Protein AF-A0A2D9TCR5-F1 (afdb_monomer_lite)

Structure (mmCIF, N/CA/C/O backbone):
data_AF-A0A2D9TCR5-F1
#
_entry.id   AF-A0A2D9TCR5-F1
#
loop_
_atom_site.group_PDB
_atom_site.id
_atom_site.type_symbol
_atom_site.label_atom_id
_atom_site.label_alt_id
_atom_site.label_comp_id
_atom_site.label_asym_id
_atom_site.label_entity_id
_atom_site.label_seq_id
_atom_site.pdbx_PDB_ins_code
_atom_site.Cartn_x
_atom_site.Cartn_y
_atom_site.Cartn_z
_atom_site.occupancy
_atom_site.B_iso_or_equiv
_atom_site.auth_seq_id
_atom_site.auth_comp_id
_atom_site.auth_asym_id
_atom_site.auth_atom_id
_atom_site.pdbx_PDB_model_num
ATOM 1 N N . MET A 1 1 ? 30.530 6.381 17.387 1.00 48.78 1 MET A N 1
ATOM 2 C CA . MET A 1 1 ? 30.260 7.622 16.629 1.00 48.78 1 MET A CA 1
ATOM 3 C C . MET A 1 1 ? 29.542 8.568 17.564 1.00 48.78 1 MET A C 1
ATOM 5 O O . MET A 1 1 ? 28.674 8.094 18.286 1.00 48.78 1 MET A O 1
ATOM 9 N N . ALA A 1 2 ? 29.949 9.835 17.609 1.00 44.38 2 ALA A N 1
ATOM 10 C CA . ALA A 1 2 ? 29.283 10.836 18.431 1.00 44.38 2 ALA A CA 1
ATOM 11 C C . ALA A 1 2 ? 27.843 11.055 17.939 1.00 44.38 2 ALA A C 1
ATOM 13 O O . ALA A 1 2 ? 27.559 10.949 16.746 1.00 44.38 2 ALA A O 1
ATOM 14 N N . GLU A 1 3 ? 26.948 11.365 18.870 1.00 48.44 3 GLU A N 1
ATOM 15 C CA . GLU A 1 3 ? 25.500 11.523 18.676 1.00 48.44 3 GLU A CA 1
ATOM 16 C C . GLU A 1 3 ? 25.125 12.659 17.690 1.00 48.44 3 GLU A C 1
ATOM 18 O O . GLU A 1 3 ? 23.992 12.719 17.220 1.00 48.44 3 GLU A O 1
ATOM 23 N N . GLY A 1 4 ? 26.090 13.515 17.317 1.00 51.44 4 GLY A N 1
ATOM 24 C CA . GLY A 1 4 ? 25.923 14.672 16.425 1.00 51.44 4 GLY A CA 1
ATOM 25 C C . GLY A 1 4 ? 26.427 14.530 14.979 1.00 51.44 4 GLY A C 1
ATOM 26 O O . GLY A 1 4 ? 26.215 15.452 14.202 1.00 51.44 4 GLY A O 1
ATOM 27 N N . ASP A 1 5 ? 27.054 13.410 14.593 1.00 47.59 5 ASP A N 1
ATOM 28 C CA . ASP A 1 5 ? 27.662 13.246 13.249 1.00 47.59 5 ASP A CA 1
ATOM 29 C C . ASP A 1 5 ? 26.818 12.411 12.265 1.00 47.59 5 ASP A C 1
ATOM 31 O O . ASP A 1 5 ? 27.241 12.144 11.139 1.00 47.59 5 ASP A O 1
ATOM 35 N N . ARG A 1 6 ? 25.622 11.954 12.662 1.00 53.22 6 ARG A N 1
ATOM 36 C CA . ARG A 1 6 ? 24.768 11.129 11.792 1.00 53.22 6 ARG A CA 1
ATOM 37 C C . ARG A 1 6 ? 23.731 11.978 11.063 1.00 53.22 6 ARG A C 1
ATOM 39 O O . ARG A 1 6 ? 22.775 12.471 11.656 1.00 53.22 6 ARG A O 1
ATOM 46 N N . TRP A 1 7 ? 23.951 12.116 9.762 1.00 44.91 7 TRP A N 1
ATOM 47 C CA . TRP A 1 7 ? 23.060 12.759 8.807 1.00 44.91 7 TRP A CA 1
ATOM 48 C C . TRP A 1 7 ? 22.089 11.738 8.184 1.00 44.91 7 TRP A C 1
ATOM 50 O O . TRP A 1 7 ? 22.533 10.640 7.842 1.00 44.91 7 TRP A O 1
ATOM 60 N N . PRO A 1 8 ? 20.813 12.094 7.950 1.00 51.75 8 PRO A N 1
ATOM 61 C CA . PRO A 1 8 ? 20.142 13.326 8.366 1.00 51.75 8 PRO A CA 1
ATOM 62 C C . PRO A 1 8 ? 19.614 13.227 9.813 1.00 51.75 8 PRO A C 1
ATOM 64 O O . PRO A 1 8 ? 19.183 12.157 10.244 1.00 51.75 8 PRO A O 1
ATOM 67 N N . PRO A 1 9 ? 19.607 14.329 10.580 1.00 53.03 9 PRO A N 1
ATOM 68 C CA . PRO A 1 9 ? 19.028 14.331 11.913 1.00 53.03 9 PRO A CA 1
ATOM 69 C C . PRO A 1 9 ? 17.498 14.260 11.832 1.00 53.03 9 PRO A C 1
ATOM 71 O O . PRO A 1 9 ? 16.832 15.177 11.354 1.00 53.03 9 PRO A O 1
ATOM 74 N N . ILE A 1 10 ? 16.924 13.163 12.323 1.00 54.47 10 ILE A N 1
ATOM 75 C CA . ILE A 1 10 ? 15.476 13.059 12.517 1.00 54.47 10 ILE A CA 1
ATOM 76 C C . ILE A 1 10 ? 15.178 13.683 13.872 1.00 54.47 10 ILE A C 1
ATOM 78 O O . ILE A 1 10 ? 15.464 13.100 14.917 1.00 54.47 10 ILE A O 1
ATOM 82 N N . HIS A 1 11 ? 14.701 14.922 13.840 1.00 52.16 11 HIS A N 1
ATOM 83 C CA . HIS A 1 11 ? 14.539 15.753 15.030 1.00 52.16 11 HIS A CA 1
ATOM 84 C C . HIS A 1 11 ? 13.260 15.467 15.832 1.00 52.16 11 HIS A C 1
ATOM 86 O O . HIS A 1 11 ? 13.072 16.103 16.862 1.00 52.16 11 HIS A O 1
ATOM 92 N N . ASP A 1 12 ? 12.402 14.532 15.401 1.00 67.38 12 ASP A N 1
ATOM 93 C CA . ASP A 1 12 ? 11.107 14.311 16.057 1.00 67.38 12 ASP A CA 1
ATOM 94 C C . ASP A 1 12 ? 10.481 12.928 15.767 1.00 67.38 12 ASP A C 1
ATOM 96 O O . ASP A 1 12 ? 9.401 12.812 15.189 1.00 67.38 12 ASP A O 1
ATOM 100 N N . PHE A 1 13 ? 11.183 11.839 16.101 1.00 74.94 13 PHE A N 1
ATOM 101 C CA . PHE A 1 13 ? 10.623 10.489 15.921 1.00 74.94 13 PHE A CA 1
ATOM 102 C C . PHE A 1 13 ? 9.391 10.257 16.811 1.00 74.94 13 PHE A C 1
ATOM 104 O O . PHE A 1 13 ? 8.398 9.692 16.354 1.00 74.94 13 PHE A O 1
ATOM 111 N N . GLU A 1 14 ? 9.440 10.715 18.065 1.00 80.12 14 GLU A N 1
ATOM 112 C CA . GLU A 1 14 ? 8.320 10.606 19.006 1.00 80.12 14 GLU A CA 1
ATOM 113 C C . GLU A 1 14 ? 7.112 11.423 18.532 1.00 80.12 14 GLU A C 1
ATOM 115 O O . GLU A 1 14 ? 6.010 10.878 18.451 1.00 80.12 14 GLU A O 1
ATOM 120 N N . GLY A 1 15 ? 7.313 12.672 18.097 1.00 84.19 15 GLY A N 1
ATOM 121 C CA . GLY A 1 15 ? 6.241 13.485 17.528 1.00 84.19 15 GLY A CA 1
ATOM 122 C C . GLY A 1 15 ? 5.682 12.914 16.227 1.00 84.19 15 GLY A C 1
ATOM 123 O O . GLY A 1 15 ? 4.476 12.999 16.006 1.00 84.19 15 GLY A O 1
ATOM 124 N N . LEU A 1 16 ? 6.491 12.234 15.401 1.00 86.56 16 LEU A N 1
ATOM 125 C CA . LEU A 1 16 ? 5.986 11.509 14.228 1.00 86.56 16 LEU A CA 1
ATOM 126 C C . LEU A 1 16 ? 5.085 10.328 14.623 1.00 86.56 16 LEU A C 1
ATOM 128 O O . LEU A 1 16 ? 4.054 10.108 13.985 1.00 86.56 16 LEU A O 1
ATOM 132 N N . VAL A 1 17 ? 5.443 9.569 15.664 1.00 87.75 17 VAL A N 1
ATOM 133 C CA . VAL A 1 17 ? 4.595 8.484 16.189 1.00 87.75 17 VAL A CA 1
ATOM 134 C C . VAL A 1 17 ? 3.281 9.042 16.732 1.00 87.75 17 VAL A C 1
ATOM 136 O O . VAL A 1 17 ? 2.213 8.519 16.401 1.00 87.7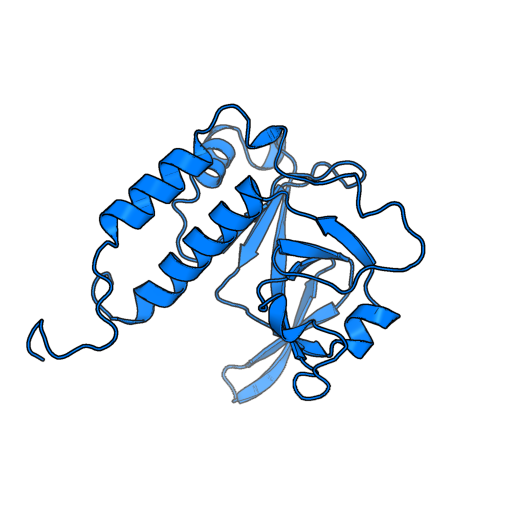5 17 VAL A O 1
ATOM 139 N N . ASP A 1 18 ? 3.335 10.122 17.506 1.00 88.75 18 ASP A N 1
ATOM 140 C CA . ASP A 1 18 ? 2.136 10.767 18.040 1.00 88.75 18 ASP A CA 1
ATOM 141 C C . ASP A 1 18 ? 1.264 11.359 16.929 1.00 88.75 18 ASP A C 1
ATOM 143 O O . ASP A 1 18 ? 0.038 11.233 16.973 1.00 88.75 18 ASP A O 1
ATOM 147 N N . TYR A 1 19 ? 1.873 11.915 15.883 1.00 90.00 19 TYR A N 1
ATOM 148 C CA . TYR A 1 19 ? 1.159 12.404 14.709 1.00 90.00 19 TYR A CA 1
ATOM 149 C C . TYR A 1 19 ? 0.461 11.272 13.943 1.00 90.00 19 TYR A C 1
ATOM 151 O O . TYR A 1 19 ? -0.717 11.394 13.605 1.00 90.00 19 TYR A O 1
ATOM 159 N N . ILE A 1 20 ? 1.133 10.133 13.734 1.00 91.31 20 ILE A N 1
ATOM 160 C CA . ILE A 1 20 ? 0.522 8.933 13.134 1.00 91.31 20 ILE A CA 1
ATOM 161 C C . ILE A 1 20 ? -0.684 8.479 13.960 1.00 91.31 20 ILE A C 1
ATOM 163 O O . ILE A 1 20 ? -1.741 8.203 13.392 1.00 91.31 20 ILE A O 1
ATOM 167 N N . ARG A 1 21 ? -0.563 8.451 15.292 1.00 90.38 21 ARG A N 1
ATOM 168 C CA . ARG A 1 21 ? -1.672 8.085 16.185 1.00 90.38 21 ARG A CA 1
ATOM 169 C C . ARG A 1 21 ? -2.839 9.055 16.066 1.00 90.38 21 ARG A C 1
ATOM 171 O O . ARG A 1 21 ? -3.969 8.601 15.931 1.00 90.38 21 ARG A O 1
ATOM 178 N N . GLN A 1 22 ? -2.576 10.362 16.043 1.00 89.56 22 GLN A N 1
ATOM 179 C CA . GLN A 1 22 ? -3.612 11.382 15.851 1.00 89.56 22 GLN A CA 1
ATOM 180 C C . GLN A 1 22 ? -4.357 11.194 14.523 1.00 89.56 22 GLN A C 1
ATOM 182 O O . GLN A 1 22 ? -5.588 11.229 14.500 1.00 89.56 22 GLN A O 1
ATOM 187 N N . LEU A 1 23 ? -3.628 10.940 13.430 1.00 89.31 23 LEU A N 1
ATOM 188 C CA . LEU A 1 23 ? -4.219 10.642 12.122 1.00 89.31 23 LEU A CA 1
ATOM 189 C C . LEU A 1 23 ? -5.050 9.349 12.152 1.00 89.31 23 LEU A C 1
ATOM 191 O O . LEU A 1 23 ? -6.130 9.307 11.561 1.00 89.31 23 LEU A O 1
ATOM 195 N N . ALA A 1 24 ? -4.560 8.316 12.843 1.00 88.88 24 ALA A N 1
ATOM 196 C CA . ALA A 1 24 ? -5.200 7.009 12.968 1.00 88.88 24 ALA A CA 1
ATOM 197 C C . ALA A 1 24 ? -6.505 7.045 13.782 1.00 88.88 24 ALA A C 1
ATOM 199 O O . ALA A 1 24 ? -7.448 6.313 13.472 1.00 88.88 24 ALA A O 1
ATOM 200 N N . THR A 1 25 ? -6.564 7.888 14.816 1.00 86.12 25 THR A N 1
ATOM 201 C CA . THR A 1 25 ? -7.723 8.026 15.712 1.00 86.12 25 THR A CA 1
ATOM 202 C C . THR A 1 25 ? -8.718 9.096 15.280 1.00 86.12 25 THR A C 1
ATOM 204 O O . THR A 1 25 ? -9.720 9.284 15.963 1.00 86.12 25 THR A O 1
ATOM 207 N N . ALA A 1 26 ? -8.459 9.821 14.189 1.00 80.12 26 ALA A N 1
ATOM 208 C CA . ALA A 1 26 ? -9.424 10.776 13.662 1.00 80.12 26 ALA A CA 1
ATOM 209 C C . ALA A 1 26 ? -10.731 10.041 13.308 1.00 80.12 26 ALA A C 1
ATOM 211 O O . ALA A 1 26 ? -10.714 9.061 12.556 1.00 80.12 26 ALA A O 1
ATOM 212 N N . ASP A 1 27 ? -11.859 10.512 13.856 1.00 63.34 27 ASP A N 1
ATOM 213 C CA . ASP A 1 27 ? -13.186 9.867 13.774 1.00 63.34 27 ASP A CA 1
ATOM 214 C C . ASP A 1 27 ? -13.671 9.602 12.334 1.00 63.34 27 ASP A C 1
ATOM 216 O O . ASP A 1 27 ? -14.628 8.861 12.103 1.00 63.34 27 ASP A O 1
ATOM 220 N N . ASP A 1 28 ? -13.010 10.189 11.339 1.00 70.12 28 ASP A N 1
ATOM 221 C CA . ASP A 1 28 ? -13.371 10.138 9.933 1.00 70.12 28 ASP A CA 1
ATOM 222 C C . ASP A 1 28 ? -12.499 9.208 9.073 1.00 70.12 28 ASP A C 1
ATOM 224 O O . ASP A 1 28 ? -12.902 8.936 7.936 1.00 70.12 28 ASP A O 1
ATOM 228 N N . LEU A 1 29 ? -11.383 8.656 9.579 1.00 76.00 29 LEU A N 1
ATOM 229 C CA . LEU A 1 29 ? -10.413 7.900 8.767 1.00 76.00 29 LEU A CA 1
ATOM 230 C C . LEU A 1 29 ? -11.066 6.742 8.000 1.00 76.00 29 LEU A C 1
ATOM 232 O O . LEU A 1 29 ? -10.792 6.555 6.818 1.00 76.00 29 LEU A O 1
ATOM 236 N N . GLY A 1 30 ? -11.969 5.989 8.636 1.00 71.81 30 GLY A N 1
ATOM 237 C CA . GLY A 1 30 ? -12.666 4.878 7.978 1.00 71.81 30 GLY A CA 1
ATOM 238 C C . GLY A 1 30 ? -13.585 5.326 6.835 1.00 71.81 30 GLY A C 1
ATOM 239 O O . GLY A 1 30 ? -13.661 4.661 5.807 1.00 71.81 30 GLY A O 1
ATOM 240 N N . SER A 1 31 ? -14.248 6.473 6.991 1.00 74.50 31 SER A N 1
ATOM 241 C CA . SER A 1 31 ? -15.166 7.036 5.986 1.00 74.50 31 SER A CA 1
ATOM 242 C C . SER A 1 31 ? -14.459 7.845 4.892 1.00 74.50 31 SER A C 1
ATOM 244 O O . SER A 1 31 ? -15.018 8.051 3.817 1.00 74.50 31 SER A O 1
ATOM 246 N N . ARG A 1 32 ? -13.229 8.293 5.165 1.00 81.06 32 ARG A N 1
ATOM 247 C CA . ARG A 1 32 ? -12.412 9.146 4.293 1.00 81.06 32 ARG A CA 1
ATOM 248 C C . ARG A 1 32 ? -11.167 8.447 3.771 1.00 81.06 32 ARG A C 1
ATOM 250 O O . ARG A 1 32 ? -10.280 9.101 3.240 1.00 81.06 32 ARG A O 1
ATOM 257 N N . PHE A 1 33 ? -11.074 7.128 3.910 1.00 90.94 33 PHE A N 1
ATOM 258 C CA . PHE A 1 33 ? -9.878 6.430 3.460 1.00 90.94 33 PHE A CA 1
ATOM 259 C C . PHE A 1 33 ? -9.736 6.496 1.935 1.00 90.94 33 PHE A C 1
ATOM 261 O O . PHE A 1 33 ? -8.656 6.776 1.426 1.00 90.94 33 PHE A O 1
ATOM 268 N N . TRP A 1 34 ? -10.844 6.304 1.213 1.00 92.19 34 TRP A N 1
ATOM 269 C CA . TRP A 1 34 ? -10.856 6.127 -0.240 1.00 92.19 34 TRP A CA 1
ATOM 270 C C . TRP A 1 34 ? -11.601 7.248 -0.970 1.00 92.19 34 TRP A C 1
ATOM 272 O O . TRP A 1 34 ? -12.690 7.658 -0.562 1.00 92.19 34 TRP A O 1
ATOM 282 N N . SER A 1 35 ? -11.030 7.739 -2.069 1.00 86.62 35 SER A N 1
ATOM 283 C CA . SER A 1 35 ? -11.693 8.606 -3.045 1.00 86.62 35 SER A CA 1
ATOM 284 C C . SER A 1 35 ? -12.458 7.745 -4.050 1.00 86.62 35 SER A C 1
ATOM 286 O O . SER A 1 35 ? -11.894 6.836 -4.655 1.00 86.62 35 SER A O 1
ATOM 288 N N . LEU A 1 36 ? -13.745 8.044 -4.247 1.00 71.25 36 LEU A N 1
ATOM 289 C CA . LEU A 1 36 ? -14.578 7.419 -5.286 1.00 71.25 36 LEU A CA 1
ATOM 290 C C . LEU A 1 36 ? -14.710 8.276 -6.549 1.00 71.25 36 LEU A C 1
ATOM 292 O O . LEU A 1 36 ? -15.314 7.832 -7.527 1.00 71.25 36 LEU A O 1
ATOM 296 N N . ALA A 1 37 ? -14.205 9.510 -6.511 1.00 64.12 37 ALA A N 1
ATOM 297 C CA . ALA A 1 37 ? -14.397 10.489 -7.574 1.00 64.12 37 ALA A CA 1
ATOM 298 C C . ALA A 1 37 ? -13.540 10.174 -8.810 1.00 64.12 37 ALA A C 1
ATOM 300 O O . ALA A 1 37 ? -14.009 10.335 -9.933 1.00 64.12 37 ALA A O 1
ATOM 301 N N . ASP A 1 38 ? -12.328 9.655 -8.600 1.00 60.94 38 ASP A N 1
ATOM 302 C CA . ASP A 1 38 ? -11.296 9.589 -9.644 1.00 60.94 38 ASP A CA 1
ATOM 303 C C . ASP A 1 38 ? -11.258 8.259 -10.415 1.00 60.94 38 ASP A C 1
ATOM 305 O O . ASP A 1 38 ? -10.528 8.136 -11.392 1.00 60.94 38 ASP A O 1
ATOM 309 N N . LEU A 1 39 ? -12.044 7.258 -10.001 1.00 65.81 39 LEU A N 1
ATOM 310 C CA . LEU A 1 39 ? -12.080 5.925 -10.629 1.00 65.81 39 LEU A CA 1
ATOM 311 C C . LEU A 1 39 ? -13.103 5.814 -11.774 1.00 65.81 39 LEU A C 1
ATOM 313 O O . LEU A 1 39 ? -13.277 4.739 -12.341 1.00 65.81 39 LEU A O 1
ATOM 317 N N . ARG A 1 40 ? -13.837 6.895 -12.069 1.00 56.56 40 ARG A N 1
ATOM 318 C CA . ARG A 1 40 ? -14.967 6.907 -13.017 1.00 56.56 40 ARG A CA 1
ATOM 319 C C . ARG A 1 40 ? -14.625 7.467 -14.401 1.00 56.56 40 ARG A C 1
ATOM 321 O O . ARG A 1 40 ? -15.518 7.528 -15.240 1.00 56.56 40 ARG A O 1
ATOM 328 N N . ASP A 1 41 ? -13.390 7.913 -14.623 1.00 57.03 41 ASP A N 1
ATOM 329 C CA . ASP A 1 41 ? -12.942 8.440 -15.917 1.00 57.03 41 ASP A CA 1
ATOM 330 C C . ASP A 1 41 ? -12.184 7.353 -16.697 1.00 57.03 41 ASP A C 1
ATOM 332 O O . ASP A 1 41 ? -11.197 6.798 -16.212 1.00 57.03 41 ASP A O 1
ATOM 336 N N . ASP A 1 42 ? -12.644 7.065 -17.918 1.00 49.72 42 ASP A N 1
ATOM 337 C CA . ASP A 1 42 ? -12.035 6.097 -18.844 1.00 49.72 42 ASP A CA 1
ATOM 338 C C . ASP A 1 42 ? -10.631 6.527 -19.307 1.00 49.72 42 ASP A C 1
ATOM 340 O O . ASP A 1 42 ? -9.857 5.727 -19.843 1.00 49.72 42 ASP A O 1
ATOM 344 N N . ARG A 1 43 ? -10.256 7.793 -19.089 1.00 53.34 43 ARG A N 1
ATOM 345 C CA . ARG A 1 43 ? -8.860 8.223 -19.161 1.00 53.34 43 ARG A CA 1
ATOM 346 C C . ARG A 1 43 ? -8.181 7.824 -17.864 1.00 53.34 43 ARG A C 1
ATOM 348 O O . ARG A 1 43 ? -8.112 8.633 -16.944 1.00 53.34 43 ARG A O 1
ATOM 355 N N . LEU A 1 44 ? -7.657 6.598 -17.825 1.00 55.09 44 LEU A N 1
ATOM 356 C CA . LEU A 1 44 ? -6.912 6.079 -16.678 1.00 55.09 44 LEU A CA 1
ATOM 357 C C . LEU A 1 44 ? -5.955 7.163 -16.141 1.00 55.09 44 LEU A C 1
ATOM 359 O O . LEU A 1 44 ? -5.018 7.563 -16.855 1.00 55.09 44 LEU A O 1
ATOM 363 N N . PRO A 1 45 ? -6.194 7.707 -14.930 1.00 66.56 45 PRO A N 1
ATOM 364 C CA . PRO A 1 45 ? -5.242 8.619 -14.330 1.00 66.56 45 PRO A CA 1
ATOM 365 C C . PRO A 1 45 ? -3.919 7.869 -14.184 1.00 66.56 45 PRO A C 1
ATOM 367 O O . PRO A 1 45 ? -3.896 6.662 -13.951 1.00 66.56 45 PRO A O 1
ATOM 370 N N . GLN A 1 46 ? -2.800 8.571 -14.367 1.00 77.75 46 GLN A N 1
ATOM 371 C CA . GLN A 1 46 ? -1.506 7.970 -14.052 1.00 77.75 46 GLN A CA 1
ATOM 372 C C . GLN A 1 46 ? -1.531 7.530 -12.577 1.00 77.75 46 GLN A C 1
ATOM 374 O O . GLN A 1 46 ? -2.127 8.243 -11.757 1.00 77.75 46 GLN A O 1
ATOM 379 N N . PRO A 1 47 ? -0.938 6.370 -12.249 1.00 85.44 47 PRO A N 1
ATOM 380 C CA . PRO A 1 47 ? -0.832 5.924 -10.868 1.00 85.44 47 PRO A CA 1
ATOM 381 C C . PRO A 1 47 ? -0.119 7.004 -10.054 1.00 85.44 47 PRO A C 1
ATOM 383 O O . PRO A 1 47 ? 0.883 7.565 -10.499 1.00 85.44 47 PRO A O 1
ATOM 386 N N . CYS A 1 48 ? -0.633 7.301 -8.870 1.00 88.25 48 CYS A N 1
ATOM 387 C CA . CYS A 1 48 ? -0.009 8.226 -7.936 1.00 88.25 48 CYS A CA 1
ATOM 388 C C . CYS A 1 48 ? 0.243 7.556 -6.586 1.00 88.25 48 CYS A C 1
ATOM 390 O O . CYS A 1 48 ? -0.302 6.494 -6.284 1.00 88.25 48 CYS A O 1
ATOM 392 N N . HIS A 1 49 ? 1.072 8.192 -5.762 1.00 92.19 49 HIS A N 1
ATOM 393 C CA . HIS A 1 49 ? 1.346 7.740 -4.405 1.00 92.19 49 HIS A CA 1
ATOM 394 C C . HIS A 1 49 ? 0.041 7.481 -3.633 1.00 92.19 49 HIS A C 1
ATOM 396 O O . HIS A 1 49 ? -0.820 8.361 -3.572 1.00 92.19 49 HIS A O 1
ATOM 402 N N . GLY A 1 50 ? -0.099 6.295 -3.038 1.00 93.75 50 GLY A N 1
ATOM 403 C CA . GLY A 1 50 ? -1.305 5.879 -2.315 1.00 93.75 50 GLY A CA 1
ATOM 404 C C . GLY A 1 50 ? -2.375 5.176 -3.160 1.00 93.75 50 GLY A C 1
ATOM 405 O O . GLY A 1 50 ? -3.401 4.778 -2.607 1.00 93.75 50 GLY A O 1
ATOM 406 N N . ASP A 1 51 ? -2.164 4.991 -4.465 1.00 93.75 51 ASP A N 1
ATOM 407 C CA . ASP A 1 51 ? -3.059 4.175 -5.291 1.00 93.75 51 ASP A CA 1
ATOM 408 C C . ASP A 1 51 ? -2.882 2.679 -5.026 1.00 93.75 51 ASP A C 1
ATOM 410 O O . ASP A 1 51 ? -1.778 2.193 -4.762 1.00 93.75 51 ASP A O 1
ATOM 414 N N . ILE A 1 52 ? -3.983 1.942 -5.165 1.00 94.75 52 ILE A N 1
ATOM 415 C CA . ILE A 1 52 ? -3.998 0.484 -5.198 1.00 94.75 52 ILE A CA 1
ATOM 416 C C . ILE A 1 52 ? -4.140 0.036 -6.646 1.00 94.75 52 ILE A C 1
ATOM 418 O O . ILE A 1 52 ? -5.110 0.387 -7.323 1.00 94.75 52 ILE A O 1
ATOM 422 N N . LEU A 1 53 ? -3.178 -0.757 -7.103 1.00 94.31 53 LEU A N 1
ATOM 423 C CA . LEU A 1 53 ? -3.159 -1.361 -8.426 1.00 94.31 53 LEU A CA 1
ATOM 424 C C . LEU A 1 53 ? -3.601 -2.817 -8.327 1.00 94.31 53 LEU A C 1
ATOM 426 O O . LEU A 1 53 ? -3.071 -3.562 -7.507 1.00 94.31 53 LEU A O 1
ATOM 430 N N . GLU A 1 54 ? -4.519 -3.224 -9.192 1.00 94.19 54 GLU A N 1
ATOM 431 C CA . GLU A 1 54 ? -4.732 -4.620 -9.557 1.00 94.19 54 GLU A CA 1
ATOM 432 C C . GLU A 1 54 ? -3.815 -4.943 -10.740 1.00 94.19 54 GLU A C 1
ATOM 434 O O . GLU A 1 54 ? -3.908 -4.331 -11.809 1.00 94.19 54 GLU A O 1
ATOM 439 N N . LEU A 1 55 ? -2.890 -5.867 -10.507 1.00 94.00 55 LEU A N 1
ATOM 440 C CA . LEU A 1 55 ? -1.910 -6.353 -11.469 1.00 94.00 55 LEU A CA 1
ATOM 441 C C . LEU A 1 55 ? -1.419 -7.727 -10.988 1.00 94.00 55 LEU A C 1
ATOM 443 O O . LEU A 1 55 ? -0.541 -7.773 -10.129 1.00 94.00 55 LEU A O 1
ATOM 447 N N . PRO A 1 56 ? -1.951 -8.844 -11.505 1.00 94.25 56 PRO A N 1
ATOM 448 C CA . PRO A 1 56 ? -1.444 -10.171 -11.170 1.00 94.25 56 PRO A CA 1
ATOM 449 C C . PRO A 1 56 ? 0.021 -10.305 -11.596 1.00 94.25 56 PRO A C 1
ATOM 451 O O . PRO A 1 56 ? 0.337 -10.273 -12.787 1.00 94.25 56 PRO A O 1
ATOM 454 N N . ALA A 1 57 ? 0.928 -10.388 -10.625 1.00 93.31 57 ALA A N 1
ATOM 455 C CA . ALA A 1 57 ? 2.358 -10.535 -10.873 1.00 93.31 57 ALA A CA 1
ATOM 456 C C . ALA A 1 57 ? 3.075 -11.178 -9.679 1.00 93.31 57 ALA A C 1
ATOM 458 O O . ALA A 1 57 ? 2.667 -11.042 -8.526 1.00 93.31 57 ALA A O 1
ATOM 459 N N . SER A 1 58 ? 4.180 -11.869 -9.938 1.00 92.75 58 SER A N 1
ATOM 460 C CA . SER A 1 58 ? 5.045 -12.418 -8.888 1.00 92.75 58 SER A CA 1
ATOM 461 C C . SER A 1 58 ? 6.025 -11.365 -8.368 1.00 92.75 58 SER A C 1
ATOM 463 O O . SER A 1 58 ? 6.443 -10.473 -9.107 1.00 92.75 58 SER A O 1
ATOM 465 N N . VAL A 1 59 ? 6.438 -11.479 -7.102 1.00 90.94 59 VAL A N 1
ATOM 466 C CA . VAL A 1 59 ? 7.484 -10.607 -6.539 1.00 90.94 59 VAL A CA 1
ATOM 467 C C . VAL A 1 59 ? 8.862 -11.152 -6.937 1.00 90.94 59 VAL A C 1
ATOM 469 O O . VAL A 1 59 ? 9.165 -12.305 -6.610 1.00 90.94 59 VAL A O 1
ATOM 472 N N . PRO A 1 60 ? 9.710 -10.360 -7.618 1.00 90.88 60 PRO A N 1
ATOM 473 C CA . PRO A 1 60 ? 11.076 -10.767 -7.921 1.00 90.88 60 PRO A CA 1
ATOM 474 C C . PRO A 1 60 ? 11.947 -10.728 -6.659 1.00 90.88 60 PRO A C 1
ATOM 476 O O . PRO A 1 60 ? 11.894 -9.769 -5.888 1.00 90.88 60 PRO A O 1
ATOM 479 N N . VAL A 1 61 ? 12.769 -11.759 -6.460 1.00 90.75 61 VAL A N 1
ATOM 480 C CA . VAL A 1 61 ? 13.714 -11.871 -5.338 1.00 90.75 61 VAL A CA 1
ATOM 481 C C . VAL A 1 61 ? 15.059 -12.428 -5.802 1.00 90.75 61 VAL A C 1
ATOM 483 O O . VAL A 1 61 ? 15.168 -13.023 -6.872 1.00 90.75 61 VAL A O 1
ATOM 486 N N . ILE A 1 62 ? 16.087 -12.250 -4.976 1.00 92.25 62 ILE A N 1
ATOM 487 C CA . ILE A 1 62 ? 17.365 -12.955 -5.102 1.00 92.25 62 ILE A CA 1
ATOM 488 C C . ILE A 1 62 ? 17.400 -14.008 -3.995 1.00 92.25 62 ILE A C 1
ATOM 490 O O . ILE A 1 62 ? 17.231 -13.661 -2.824 1.00 92.25 62 ILE A O 1
ATOM 494 N N . ALA A 1 63 ? 17.550 -15.278 -4.367 1.00 92.00 63 ALA A N 1
ATOM 495 C CA . ALA A 1 63 ? 17.632 -16.386 -3.421 1.00 92.00 63 ALA A CA 1
ATOM 496 C C . ALA A 1 63 ? 18.969 -16.379 -2.651 1.00 92.00 63 ALA A C 1
ATOM 498 O O . ALA A 1 63 ? 19.873 -15.590 -2.934 1.00 92.00 63 ALA A O 1
ATOM 499 N N . ASP A 1 64 ? 19.087 -17.239 -1.640 1.00 92.38 64 ASP A N 1
ATOM 500 C CA . ASP A 1 64 ? 20.280 -17.345 -0.788 1.00 92.38 64 ASP A CA 1
ATOM 501 C C . ASP A 1 64 ? 21.526 -17.840 -1.541 1.00 92.38 64 ASP A C 1
ATOM 503 O O . ASP A 1 64 ? 22.652 -17.527 -1.153 1.00 92.38 64 ASP A O 1
ATOM 507 N N . ASP A 1 65 ? 21.327 -18.543 -2.654 1.00 95.06 65 ASP A N 1
ATOM 508 C CA . ASP A 1 65 ? 22.358 -18.930 -3.619 1.00 95.06 65 ASP A CA 1
ATOM 509 C C . ASP A 1 65 ? 22.755 -17.803 -4.599 1.00 95.06 65 ASP A C 1
ATOM 511 O O . ASP A 1 65 ? 23.653 -17.982 -5.425 1.00 95.06 65 ASP A O 1
ATOM 515 N N . GLY A 1 66 ? 22.117 -16.632 -4.503 1.00 93.38 66 GLY A N 1
ATOM 516 C CA . GLY A 1 66 ? 22.355 -15.478 -5.370 1.00 93.38 66 GLY A CA 1
ATOM 517 C C . GLY A 1 66 ? 21.633 -15.530 -6.720 1.00 93.38 66 GLY A C 1
ATOM 518 O O . GLY A 1 66 ? 21.856 -14.648 -7.555 1.00 93.38 66 GLY A O 1
ATOM 519 N N . VAL A 1 67 ? 20.774 -16.525 -6.961 1.00 96.38 67 VAL A N 1
ATOM 520 C CA . VAL A 1 67 ? 20.050 -16.691 -8.228 1.00 96.38 67 VAL A CA 1
ATOM 521 C C . VAL A 1 67 ? 18.721 -15.918 -8.197 1.00 96.38 67 VAL A C 1
ATOM 523 O O . VAL A 1 67 ? 18.020 -15.929 -7.180 1.00 96.38 67 VAL A O 1
ATOM 526 N N . PRO A 1 68 ? 18.328 -15.237 -9.294 1.00 93.25 68 PRO A N 1
ATOM 527 C CA . PRO A 1 68 ? 17.007 -14.631 -9.395 1.00 93.25 68 PRO A CA 1
ATOM 528 C C . PRO A 1 68 ? 15.897 -15.677 -9.286 1.00 93.25 68 PRO A C 1
ATOM 530 O O . PRO A 1 68 ? 15.905 -16.688 -9.988 1.00 93.25 68 PRO A O 1
ATOM 533 N N . ALA A 1 69 ? 14.909 -15.392 -8.450 1.00 92.44 69 ALA A N 1
ATOM 534 C CA . ALA A 1 69 ? 13.727 -16.215 -8.270 1.00 92.44 69 ALA A CA 1
ATOM 535 C C . ALA A 1 69 ? 12.466 -15.344 -8.217 1.00 92.44 69 ALA A C 1
ATOM 537 O O . ALA A 1 69 ? 12.520 -14.118 -8.094 1.00 92.44 69 ALA A O 1
ATOM 538 N N . LEU A 1 70 ? 11.314 -15.997 -8.322 1.00 91.62 70 LEU A N 1
ATOM 539 C CA . LEU A 1 70 ? 10.002 -15.386 -8.150 1.00 91.62 70 LEU A CA 1
ATOM 540 C C . LEU A 1 70 ? 9.345 -16.020 -6.926 1.00 91.62 70 LEU A C 1
ATOM 542 O O . LEU A 1 70 ? 9.404 -17.239 -6.761 1.00 91.62 70 LEU A O 1
ATOM 546 N N . THR A 1 71 ? 8.729 -15.210 -6.072 1.00 89.12 71 THR A N 1
ATOM 547 C CA . THR A 1 71 ? 7.875 -15.729 -4.993 1.00 89.12 71 THR A CA 1
ATOM 548 C C . THR A 1 71 ? 6.421 -15.821 -5.454 1.00 89.12 71 THR A C 1
ATOM 550 O O . THR A 1 71 ? 6.116 -15.595 -6.623 1.00 89.12 71 THR A O 1
ATOM 553 N N . ASP A 1 72 ? 5.516 -16.088 -4.511 1.00 87.06 72 ASP A N 1
ATOM 554 C CA . ASP A 1 72 ? 4.072 -16.123 -4.737 1.00 87.06 72 ASP A CA 1
ATOM 555 C C . ASP A 1 72 ? 3.554 -14.929 -5.548 1.00 87.06 72 ASP A C 1
ATOM 557 O O . ASP A 1 72 ? 4.011 -13.786 -5.395 1.00 87.06 72 ASP A O 1
ATOM 561 N N . GLU A 1 73 ? 2.558 -15.218 -6.384 1.00 91.44 73 GLU A N 1
ATOM 562 C CA . GLU A 1 73 ? 1.806 -14.217 -7.126 1.00 91.44 73 GLU A CA 1
ATOM 563 C C . GLU A 1 73 ? 1.022 -13.305 -6.175 1.00 91.44 73 GLU A C 1
ATOM 565 O O . GLU A 1 73 ? 0.483 -13.724 -5.144 1.00 91.44 73 GLU A O 1
ATOM 570 N N . ARG A 1 74 ? 0.987 -12.023 -6.523 1.00 93.19 74 ARG A N 1
ATOM 571 C CA . ARG A 1 74 ? 0.244 -10.976 -5.837 1.00 93.19 74 ARG A CA 1
ATOM 572 C C . ARG A 1 74 ? -0.690 -10.330 -6.839 1.00 93.19 74 ARG A C 1
ATOM 574 O O . ARG A 1 74 ? -0.281 -9.947 -7.928 1.00 93.19 74 ARG A O 1
ATOM 581 N N . GLU A 1 75 ? -1.940 -10.180 -6.434 1.00 95.25 75 GLU A N 1
ATOM 582 C CA . GLU A 1 75 ? -2.956 -9.528 -7.260 1.00 95.25 75 GLU A CA 1
ATOM 583 C C . GLU A 1 75 ? -2.935 -8.008 -7.097 1.00 95.25 75 GLU A C 1
ATOM 585 O O . GLU A 1 75 ? -3.223 -7.280 -8.042 1.00 95.25 75 GLU A O 1
ATOM 590 N N . HIS A 1 76 ? -2.608 -7.529 -5.893 1.00 96.62 76 HIS A N 1
ATOM 591 C CA . HIS A 1 76 ? -2.767 -6.130 -5.518 1.00 96.62 76 HIS A CA 1
ATOM 592 C C . HIS A 1 76 ? -1.473 -5.513 -4.987 1.00 96.62 76 HIS A C 1
ATOM 594 O O . HIS A 1 76 ? -0.742 -6.127 -4.201 1.00 96.62 76 HIS A O 1
ATOM 600 N N . TRP A 1 77 ? -1.242 -4.259 -5.368 1.00 96.56 77 TRP A N 1
ATOM 601 C CA . TRP A 1 77 ? -0.029 -3.505 -5.061 1.00 96.56 77 TRP A CA 1
ATOM 602 C C . TRP A 1 77 ? -0.375 -2.094 -4.599 1.00 96.56 77 TRP A C 1
ATOM 604 O O . TRP A 1 77 ? -1.293 -1.479 -5.131 1.00 96.56 77 TRP A O 1
ATOM 614 N N . LEU A 1 78 ? 0.369 -1.568 -3.630 1.00 97.12 78 LEU A N 1
ATOM 615 C CA . LEU A 1 78 ? 0.265 -0.180 -3.181 1.00 97.12 78 LEU A CA 1
ATOM 616 C C . LEU A 1 78 ? 1.395 0.644 -3.796 1.00 97.12 78 LEU A C 1
ATOM 618 O O . LEU A 1 78 ? 2.564 0.295 -3.634 1.00 97.12 78 LEU A O 1
ATOM 622 N N . VAL A 1 79 ? 1.057 1.748 -4.457 1.00 95.44 79 VAL A N 1
ATOM 623 C CA . VAL A 1 79 ? 2.038 2.688 -5.010 1.00 95.44 79 VAL A CA 1
ATOM 624 C C . VAL A 1 79 ? 2.661 3.506 -3.880 1.00 95.44 79 VAL A C 1
ATOM 626 O O . VAL A 1 79 ? 1.973 4.279 -3.213 1.00 95.44 79 VAL A O 1
ATOM 629 N N . VAL A 1 80 ? 3.972 3.350 -3.691 1.00 95.19 80 VAL A N 1
ATOM 630 C CA . VAL A 1 80 ? 4.784 4.096 -2.708 1.00 95.19 80 VAL A CA 1
ATOM 631 C C . VAL A 1 80 ? 5.753 5.085 -3.374 1.00 95.19 80 VAL A C 1
ATOM 633 O O . VAL A 1 80 ? 6.355 5.914 -2.699 1.00 95.19 80 VAL A O 1
ATOM 636 N N . GLY A 1 81 ? 5.892 5.018 -4.703 1.00 90.31 81 GLY A N 1
ATOM 637 C CA . GLY A 1 81 ? 6.672 5.968 -5.493 1.00 90.31 81 GLY A CA 1
ATOM 638 C C . GLY A 1 81 ? 6.098 7.386 -5.450 1.00 90.31 81 GLY A C 1
ATOM 639 O O . GLY A 1 81 ? 4.895 7.585 -5.273 1.00 90.31 81 GLY A O 1
ATOM 640 N N . ASN A 1 82 ? 6.971 8.379 -5.621 1.00 81.75 82 ASN A N 1
ATOM 641 C CA . ASN A 1 82 ? 6.603 9.788 -5.587 1.00 81.75 82 ASN A CA 1
ATOM 642 C C . ASN A 1 82 ? 5.699 10.162 -6.776 1.00 81.75 82 ASN A C 1
ATOM 644 O O . ASN A 1 82 ? 6.014 9.892 -7.934 1.00 81.75 82 ASN A O 1
ATOM 648 N N . SER A 1 83 ? 4.588 10.846 -6.497 1.00 74.88 83 SER A N 1
ATOM 649 C CA . SER A 1 83 ? 3.664 11.322 -7.532 1.00 74.88 83 SER A CA 1
ATOM 650 C C . SER A 1 83 ? 4.286 12.374 -8.457 1.00 74.88 83 SER A C 1
ATOM 652 O O . SER A 1 83 ? 3.866 12.467 -9.607 1.00 74.88 83 SER A O 1
ATOM 654 N N . CYS A 1 84 ? 5.273 13.158 -7.998 1.00 69.69 84 CYS A N 1
ATOM 655 C CA . CYS A 1 84 ? 5.942 14.155 -8.848 1.00 69.69 84 CYS A CA 1
ATOM 656 C C . CYS A 1 84 ? 6.761 13.503 -9.968 1.00 69.69 84 CYS A C 1
ATOM 658 O O . CYS A 1 84 ? 6.827 14.044 -11.066 1.00 69.69 84 CYS A O 1
ATOM 660 N N . ASP A 1 85 ? 7.289 12.301 -9.727 1.00 63.06 85 ASP A N 1
ATOM 661 C CA . ASP A 1 85 ? 7.978 11.504 -10.749 1.00 63.06 85 ASP A CA 1
ATOM 662 C C . ASP A 1 85 ? 6.993 10.976 -11.804 1.00 63.06 85 ASP A C 1
ATOM 664 O O . ASP A 1 85 ? 7.392 10.477 -12.851 1.00 63.06 85 ASP A O 1
ATOM 668 N N . SER A 1 86 ? 5.686 11.084 -11.531 1.00 58.12 86 SER A N 1
ATOM 669 C CA . SER A 1 86 ? 4.610 10.665 -12.425 1.00 58.12 86 SER A CA 1
ATOM 670 C C . SER A 1 86 ? 4.076 11.793 -13.319 1.00 58.12 86 SER A C 1
ATOM 672 O O . SER A 1 86 ? 3.141 11.559 -14.094 1.00 58.12 86 SER A O 1
ATOM 674 N N . ASP A 1 87 ? 4.665 12.996 -13.271 1.00 66.44 87 ASP A N 1
ATOM 675 C CA . ASP A 1 87 ? 4.347 14.058 -14.230 1.00 66.44 87 ASP A CA 1
ATOM 676 C C . ASP A 1 87 ? 4.678 13.584 -15.658 1.00 66.44 87 ASP A C 1
ATOM 678 O O . ASP A 1 87 ? 5.727 12.997 -15.925 1.00 66.44 87 ASP A O 1
ATOM 682 N N . ARG A 1 88 ? 3.741 13.798 -16.586 1.00 55.91 88 ARG A N 1
ATOM 683 C CA . ARG A 1 88 ? 3.870 13.400 -17.996 1.00 55.91 88 ARG A CA 1
ATOM 684 C C . ARG A 1 88 ? 4.900 14.246 -18.744 1.00 55.91 88 ARG A C 1
ATOM 686 O O . ARG A 1 88 ? 5.330 13.832 -19.813 1.00 55.91 88 ARG A O 1
ATOM 693 N N . ALA A 1 89 ? 5.262 15.414 -18.212 1.00 61.53 89 ALA A N 1
ATOM 694 C CA . ALA A 1 89 ? 6.310 16.261 -18.775 1.00 61.53 89 ALA A CA 1
ATOM 695 C C . ALA A 1 89 ? 7.729 15.771 -18.433 1.00 61.53 89 ALA A C 1
ATOM 697 O O . ALA A 1 89 ? 8.690 16.211 -19.060 1.00 61.53 89 ALA A O 1
ATOM 698 N N . ILE A 1 90 ? 7.863 14.875 -17.449 1.00 61.53 90 ILE A N 1
ATOM 699 C CA . ILE A 1 90 ? 9.144 14.317 -17.019 1.00 61.53 90 ILE A CA 1
ATOM 700 C C . ILE A 1 90 ? 9.299 12.942 -17.676 1.00 61.53 90 ILE A C 1
ATOM 702 O O . ILE A 1 90 ? 8.835 11.927 -17.159 1.00 61.53 90 ILE A O 1
ATOM 706 N N . GLU A 1 91 ? 9.953 12.914 -18.837 1.00 64.19 91 GLU A N 1
ATOM 707 C CA . GLU A 1 91 ? 10.328 11.668 -19.530 1.00 64.19 91 GLU A CA 1
ATOM 708 C C . GLU A 1 91 ? 11.502 10.945 -18.841 1.00 64.19 91 GLU A C 1
ATOM 710 O O . GLU A 1 91 ? 11.799 9.799 -19.156 1.00 64.19 91 GLU A O 1
ATOM 715 N N . GLU A 1 92 ? 12.166 11.590 -17.877 1.00 65.06 92 GLU A N 1
ATOM 716 C CA . GLU A 1 92 ? 13.394 11.080 -17.255 1.00 65.06 92 GLU A CA 1
ATOM 717 C C . GLU A 1 92 ? 13.161 9.943 -16.245 1.00 65.06 92 GLU A C 1
ATOM 719 O O . GLU A 1 92 ? 14.092 9.194 -15.946 1.00 65.06 92 GLU A O 1
ATOM 724 N N . VAL A 1 93 ? 11.938 9.783 -15.717 1.00 76.19 93 VAL A N 1
ATOM 725 C CA . VAL A 1 93 ? 11.628 8.764 -14.699 1.00 76.19 93 VAL A CA 1
ATOM 726 C C . VAL A 1 93 ? 10.566 7.793 -15.210 1.00 76.19 93 VAL A C 1
ATOM 728 O O . VAL A 1 93 ? 9.358 8.012 -15.098 1.00 76.19 93 VAL A O 1
ATOM 731 N N . GLU A 1 94 ? 11.042 6.678 -15.762 1.00 85.25 94 GLU A N 1
ATOM 732 C CA . GLU A 1 94 ? 10.219 5.603 -16.336 1.00 85.25 94 GLU A CA 1
ATOM 733 C C . GLU A 1 94 ? 9.696 4.605 -15.296 1.00 85.25 94 GLU A C 1
ATOM 735 O O . GLU A 1 94 ? 8.883 3.735 -15.612 1.00 85.25 94 GLU A O 1
ATOM 740 N N . TRP A 1 95 ? 10.150 4.711 -14.050 1.00 88.50 95 TRP A N 1
ATOM 741 C CA . TRP A 1 95 ? 9.940 3.703 -13.019 1.00 88.50 95 TRP A CA 1
ATOM 742 C C . TRP A 1 95 ? 9.149 4.269 -11.844 1.00 88.50 95 TRP A C 1
ATOM 744 O O . TRP A 1 95 ? 9.314 5.424 -11.467 1.00 88.50 95 TRP A O 1
ATOM 754 N N . THR A 1 96 ? 8.306 3.444 -11.235 1.00 91.19 96 THR A N 1
ATOM 755 C CA . THR A 1 96 ? 7.637 3.758 -9.969 1.00 91.19 96 THR A CA 1
ATOM 756 C C . THR A 1 96 ? 7.826 2.617 -8.982 1.00 91.19 96 THR A C 1
ATOM 758 O O . THR A 1 96 ? 8.039 1.468 -9.378 1.00 91.19 96 THR A O 1
ATOM 761 N N . GLN A 1 97 ? 7.765 2.931 -7.693 1.00 93.69 97 GLN A N 1
ATOM 762 C CA . GLN A 1 97 ? 7.872 1.939 -6.633 1.00 93.69 97 GLN A CA 1
ATOM 763 C C . GLN A 1 97 ? 6.490 1.528 -6.141 1.00 93.69 97 GLN A C 1
ATOM 765 O O . GLN A 1 97 ? 5.621 2.362 -5.869 1.00 93.69 97 GLN A O 1
ATOM 770 N N . VAL A 1 98 ? 6.317 0.225 -5.976 1.00 95.69 98 VAL A N 1
ATOM 771 C CA . VAL A 1 98 ? 5.134 -0.381 -5.379 1.00 95.69 98 VAL A CA 1
ATOM 772 C C . VAL A 1 98 ? 5.544 -1.351 -4.281 1.00 95.69 98 VAL A C 1
ATOM 774 O O . VAL A 1 98 ? 6.671 -1.840 -4.256 1.00 95.69 98 VAL A O 1
ATOM 777 N N . VAL A 1 99 ? 4.619 -1.666 -3.384 1.00 96.38 99 VAL A N 1
ATOM 778 C CA . VAL A 1 99 ? 4.771 -2.760 -2.419 1.00 96.38 99 VAL A CA 1
ATOM 779 C C . VAL A 1 99 ? 3.624 -3.755 -2.576 1.00 96.38 99 VAL A C 1
ATOM 781 O O . VAL A 1 99 ? 2.490 -3.338 -2.836 1.00 96.38 99 VAL A O 1
ATOM 784 N N . PRO A 1 100 ? 3.874 -5.066 -2.425 1.00 96.06 100 PRO A N 1
ATOM 785 C CA . PRO A 1 100 ? 2.823 -6.066 -2.515 1.00 96.06 100 PRO A CA 1
ATOM 786 C C . PRO A 1 100 ? 1.872 -5.955 -1.322 1.00 96.06 100 PRO A C 1
ATOM 788 O O . PRO A 1 100 ? 2.298 -5.696 -0.190 1.00 96.06 100 PRO A O 1
ATOM 791 N N . LEU A 1 101 ? 0.585 -6.201 -1.567 1.00 96.62 101 LEU A N 1
ATOM 792 C CA . LEU A 1 101 ? -0.428 -6.281 -0.521 1.00 96.62 101 LEU A CA 1
ATOM 793 C C . LEU A 1 101 ? -0.701 -7.739 -0.154 1.00 96.62 101 LEU A C 1
ATOM 795 O O . LEU A 1 101 ? -1.287 -8.498 -0.925 1.00 96.62 101 LEU A O 1
ATOM 799 N N . ALA A 1 102 ? -0.303 -8.126 1.056 1.00 95.25 102 ALA A N 1
ATOM 800 C CA . ALA A 1 102 ? -0.651 -9.426 1.610 1.00 95.25 102 ALA A CA 1
ATOM 801 C C . ALA A 1 102 ? -2.099 -9.412 2.115 1.00 95.25 102 ALA A C 1
ATOM 803 O O . ALA A 1 102 ? -2.483 -8.525 2.880 1.00 95.25 102 ALA A O 1
ATOM 804 N N . VAL A 1 103 ? -2.890 -10.408 1.712 1.00 96.50 103 VAL A N 1
ATOM 805 C CA . VAL A 1 103 ? -4.255 -10.609 2.211 1.00 96.50 103 VAL A CA 1
ATOM 806 C C . VAL A 1 103 ? -4.196 -11.115 3.649 1.00 96.50 103 VAL A C 1
ATOM 808 O O . VAL A 1 103 ? -3.539 -12.112 3.943 1.00 96.50 103 VAL A O 1
ATOM 811 N N . LEU A 1 104 ? -4.891 -10.419 4.546 1.00 96.25 104 LEU A N 1
ATOM 812 C CA . LEU A 1 104 ? -5.051 -10.818 5.944 1.00 96.25 104 LEU A CA 1
ATOM 813 C C . LEU A 1 104 ? -6.350 -11.603 6.177 1.00 96.25 104 LEU A C 1
ATOM 815 O O . LEU A 1 104 ? -6.423 -12.362 7.138 1.00 96.25 104 LEU A O 1
ATOM 819 N N . GLY A 1 105 ? -7.351 -11.405 5.314 1.00 96.88 105 GLY A N 1
ATOM 820 C CA . GLY A 1 105 ? -8.689 -11.991 5.422 1.00 96.88 105 GLY A CA 1
ATOM 821 C C . GLY A 1 105 ? -9.772 -10.945 5.693 1.00 96.88 105 GLY A C 1
ATOM 822 O O . GLY A 1 105 ? -9.517 -9.739 5.722 1.00 96.88 105 GLY A O 1
ATOM 823 N N . THR A 1 106 ? -10.996 -11.412 5.888 1.00 97.31 106 THR A N 1
ATOM 824 C CA . THR A 1 106 ? -12.156 -10.614 6.306 1.00 97.31 106 THR A CA 1
ATOM 825 C C . THR A 1 106 ? -12.039 -10.169 7.766 1.00 97.31 106 THR A C 1
ATOM 827 O O . THR A 1 106 ? -11.231 -10.685 8.543 1.00 97.31 106 THR A O 1
ATOM 830 N N . ALA A 1 107 ? -12.889 -9.230 8.191 1.00 94.62 107 ALA A N 1
ATOM 831 C CA . ALA A 1 107 ? -12.857 -8.728 9.565 1.00 94.62 107 ALA A CA 1
ATOM 832 C C . ALA A 1 107 ? -13.055 -9.822 10.633 1.00 94.62 107 ALA A C 1
ATOM 834 O O . ALA A 1 107 ? -12.492 -9.734 11.729 1.00 94.62 107 ALA A O 1
ATOM 835 N N . ASN A 1 108 ? -13.834 -10.858 10.309 1.00 95.88 108 ASN A N 1
ATOM 836 C CA . ASN A 1 108 ? -14.081 -11.992 11.197 1.00 95.88 108 ASN A CA 1
ATOM 837 C C . ASN A 1 108 ? -12.858 -12.906 11.314 1.00 95.88 108 ASN A C 1
ATOM 839 O O . ASN A 1 108 ? -12.545 -13.352 12.415 1.00 95.88 108 ASN A O 1
ATOM 843 N N . GLU A 1 109 ? -12.158 -13.153 10.206 1.00 97.25 109 GLU A N 1
ATOM 844 C CA . GLU A 1 109 ? -10.961 -14.003 10.173 1.00 97.25 109 GLU A CA 1
ATOM 845 C C . GLU A 1 109 ? -9.773 -13.340 10.874 1.00 97.25 109 GLU A C 1
ATOM 847 O O . GLU A 1 109 ? -9.045 -13.995 11.617 1.00 97.25 109 GLU A O 1
ATOM 852 N N . VAL A 1 110 ? -9.596 -12.027 10.686 1.00 96.31 110 VAL A N 1
ATOM 853 C CA . VAL A 1 110 ? -8.516 -11.273 11.342 1.00 96.31 110 VAL A CA 1
ATOM 854 C C . VAL A 1 110 ? -8.783 -11.107 12.842 1.00 96.31 110 VAL A C 1
ATOM 856 O O . VAL A 1 110 ? -7.848 -11.149 13.644 1.00 96.31 110 VAL A O 1
ATOM 859 N N . GLY A 1 111 ? -10.050 -10.930 13.228 1.00 96.25 111 GLY A N 1
ATOM 860 C CA . GLY A 1 111 ? -10.471 -10.707 14.608 1.00 96.25 111 GLY A CA 1
ATOM 861 C C . GLY A 1 111 ? -10.386 -9.238 15.044 1.00 96.25 111 GLY A C 1
ATOM 862 O O . GLY A 1 111 ? -9.516 -8.471 14.625 1.00 96.25 111 GLY A O 1
ATOM 863 N N . LYS A 1 112 ? -11.308 -8.834 15.930 1.00 94.19 112 LYS A N 1
ATOM 864 C CA . LYS A 1 112 ? -11.485 -7.430 16.353 1.00 94.19 112 LYS A CA 1
ATOM 865 C C . LYS A 1 112 ? -10.239 -6.825 17.000 1.00 94.19 112 LYS A C 1
ATOM 867 O O . LYS A 1 112 ? -9.900 -5.684 16.706 1.00 94.19 112 LYS A O 1
ATOM 872 N N . GLU A 1 113 ? -9.569 -7.579 17.867 1.00 94.75 113 GLU A N 1
ATOM 873 C CA . GLU A 1 113 ? -8.383 -7.110 18.590 1.00 94.75 113 GLU A CA 1
ATOM 874 C C . GLU A 1 113 ? -7.225 -6.822 17.631 1.00 94.75 113 GLU A C 1
ATOM 876 O O . GLU A 1 113 ? -6.682 -5.718 17.617 1.00 94.75 113 GLU A O 1
ATOM 881 N N . ARG A 1 114 ? -6.908 -7.780 16.754 1.00 94.06 114 ARG A N 1
ATOM 882 C CA . ARG A 1 114 ? -5.847 -7.624 15.758 1.00 94.06 114 ARG A CA 1
ATOM 883 C C . ARG A 1 114 ? -6.153 -6.500 14.774 1.00 94.06 114 ARG A C 1
ATOM 885 O O . ARG A 1 114 ? -5.260 -5.726 14.444 1.00 94.06 114 ARG A O 1
ATOM 892 N N . LEU A 1 115 ? -7.406 -6.358 14.339 1.00 92.75 115 LEU A N 1
ATOM 893 C CA . LEU A 1 115 ? -7.816 -5.211 13.526 1.00 92.75 115 LEU A CA 1
ATOM 894 C C . LEU A 1 115 ? -7.631 -3.882 14.258 1.00 92.75 115 LEU A C 1
ATOM 896 O O . LEU A 1 115 ? -7.199 -2.913 13.639 1.00 92.75 115 LEU A O 1
ATOM 900 N N . SER A 1 116 ? -7.943 -3.824 15.554 1.00 91.50 116 SER A N 1
ATOM 901 C CA . SER A 1 116 ? -7.723 -2.620 16.357 1.00 91.50 116 SER A CA 1
ATOM 902 C C . SER A 1 116 ? -6.242 -2.247 16.403 1.00 91.50 116 SER A C 1
ATOM 904 O O . SER A 1 116 ? -5.918 -1.077 16.234 1.00 91.50 116 SER A O 1
ATOM 906 N N . GLN A 1 117 ? -5.351 -3.227 16.568 1.00 91.75 117 GLN A N 1
ATOM 907 C CA . GLN A 1 117 ? -3.899 -3.010 16.556 1.00 91.75 117 GLN A CA 1
ATOM 908 C C . GLN A 1 117 ? -3.402 -2.554 15.176 1.00 91.75 117 GLN A C 1
ATOM 910 O O . GLN A 1 117 ? -2.633 -1.605 15.067 1.00 91.75 117 GLN A O 1
ATOM 915 N N . LEU A 1 118 ? -3.876 -3.181 14.095 1.00 92.94 118 LEU A N 1
ATOM 916 C CA . LEU A 1 118 ? -3.505 -2.792 12.728 1.00 92.94 118 LEU A CA 1
ATOM 917 C C . LEU A 1 118 ? -3.924 -1.352 12.407 1.00 92.94 118 LEU A C 1
ATOM 919 O O . LEU A 1 118 ? -3.161 -0.608 11.796 1.00 92.94 118 LEU A O 1
ATOM 923 N N . LYS A 1 119 ? -5.108 -0.943 12.874 1.00 92.62 119 LYS A N 1
ATOM 924 C CA . LYS A 1 119 ? -5.634 0.418 12.704 1.00 92.62 119 LYS A CA 1
ATOM 925 C C . LYS A 1 119 ? -4.888 1.481 13.509 1.00 92.62 119 LYS A C 1
ATOM 927 O O . LYS A 1 119 ? -5.130 2.654 13.264 1.00 92.62 119 LYS A O 1
ATOM 932 N N . GLN A 1 120 ? -4.003 1.106 14.432 1.00 9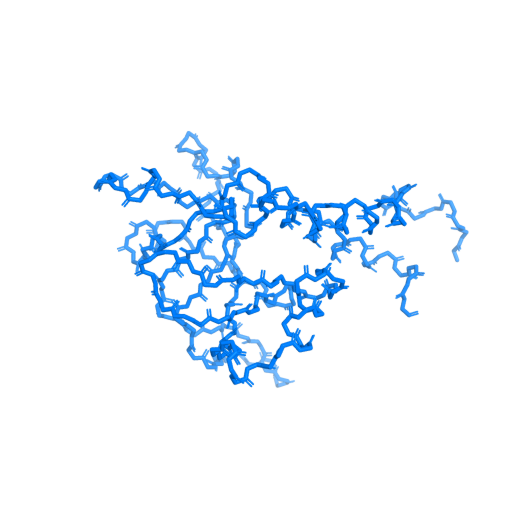1.69 120 GLN A N 1
ATOM 933 C CA . GLN A 1 120 ? -3.133 2.061 15.128 1.00 91.69 120 GLN A CA 1
ATOM 934 C C . GLN A 1 120 ? -1.933 2.479 14.273 1.00 91.69 120 GLN A C 1
ATOM 936 O O . GLN A 1 120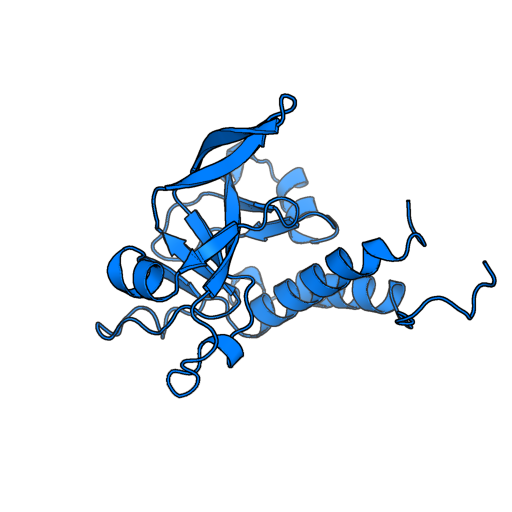 ? -1.292 3.474 14.585 1.00 91.69 120 GLN A O 1
ATOM 941 N N . TYR A 1 121 ? -1.623 1.738 13.198 1.00 91.81 121 TYR A N 1
ATOM 942 C CA . TYR A 1 121 ? -0.457 1.986 12.342 1.00 91.81 121 TYR A CA 1
ATOM 943 C C . TYR A 1 121 ? 0.860 2.066 13.128 1.00 91.81 121 TYR A C 1
ATOM 945 O O . TYR A 1 121 ? 1.814 2.706 12.696 1.00 91.81 121 TYR A O 1
ATOM 953 N N . ASP A 1 122 ? 0.959 1.376 14.265 1.00 84.06 122 ASP A N 1
ATOM 954 C CA . ASP A 1 122 ? 2.187 1.304 15.067 1.00 84.06 122 ASP A CA 1
ATOM 955 C C . ASP A 1 122 ? 3.235 0.367 14.431 1.00 84.06 122 ASP A C 1
ATOM 957 O O . ASP A 1 122 ? 4.433 0.477 14.692 1.00 84.06 122 ASP A O 1
ATOM 961 N N . ALA A 1 123 ? 2.812 -0.529 13.530 1.00 79.94 123 ALA A N 1
ATOM 962 C CA . ALA A 1 123 ? 3.710 -1.419 12.802 1.00 79.94 123 ALA A CA 1
ATOM 963 C C . ALA A 1 123 ? 4.639 -0.631 11.865 1.00 79.94 123 ALA A C 1
ATOM 965 O O . ALA A 1 123 ? 4.214 -0.050 10.871 1.00 79.94 123 ALA A O 1
ATOM 966 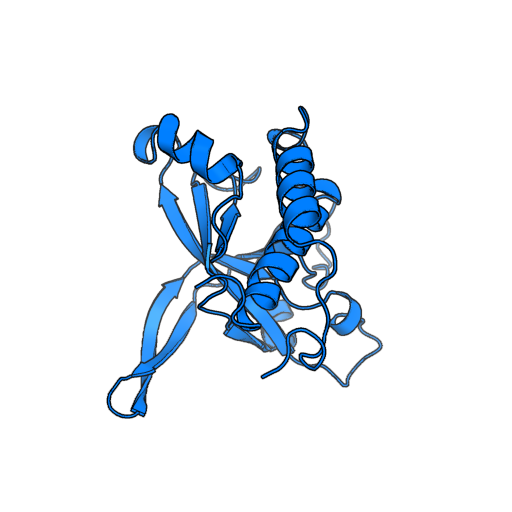N N . PHE A 1 124 ? 5.939 -0.643 12.148 1.00 78.62 124 PHE A N 1
ATOM 967 C CA . PHE A 1 124 ? 6.912 0.146 11.389 1.00 78.62 124 PHE A CA 1
ATOM 968 C C . PHE A 1 124 ? 7.256 -0.427 10.005 1.00 78.62 124 PHE A C 1
ATOM 970 O O . PHE A 1 124 ? 7.736 0.309 9.154 1.00 78.62 124 PHE A O 1
ATOM 977 N N . ARG A 1 125 ? 7.041 -1.730 9.767 1.00 90.00 125 ARG A N 1
ATOM 978 C CA . ARG A 1 125 ? 7.467 -2.438 8.535 1.00 90.00 125 ARG A CA 1
ATOM 979 C C . ARG A 1 125 ? 6.426 -2.447 7.422 1.00 90.00 125 ARG A C 1
ATOM 981 O O . ARG A 1 125 ? 6.652 -3.073 6.389 1.00 90.00 125 ARG A O 1
ATOM 988 N N . GLY A 1 126 ? 5.277 -1.825 7.636 1.00 93.31 126 GLY A N 1
ATOM 989 C CA . GLY A 1 126 ? 4.205 -1.898 6.667 1.00 93.31 126 GLY A CA 1
ATOM 990 C C . GLY A 1 126 ? 3.065 -0.949 6.951 1.00 93.31 126 GLY A C 1
ATOM 991 O O . GLY A 1 126 ? 3.098 -0.156 7.890 1.00 93.31 126 GLY A O 1
ATOM 992 N N . PHE A 1 127 ? 2.049 -1.066 6.113 1.00 96.62 127 PHE A N 1
ATOM 993 C CA . PHE A 1 127 ? 0.894 -0.194 6.116 1.00 96.62 127 PHE A CA 1
ATOM 994 C C . PHE A 1 127 ? -0.377 -1.022 6.028 1.00 96.62 127 PHE A C 1
ATOM 996 O O . PHE A 1 127 ? -0.550 -1.820 5.104 1.00 96.62 127 PHE A O 1
ATOM 1003 N N . TYR A 1 128 ? -1.252 -0.868 7.016 1.00 96.69 128 TYR A N 1
ATOM 1004 C CA . TYR A 1 128 ? -2.549 -1.526 6.996 1.00 96.69 128 TYR A CA 1
ATOM 1005 C C . TYR A 1 128 ? -3.443 -0.866 5.941 1.00 96.69 128 TYR A C 1
ATOM 1007 O O . TYR A 1 128 ? -3.585 0.352 5.901 1.00 96.69 128 TYR A O 1
ATOM 1015 N N . VAL A 1 129 ? -4.054 -1.687 5.092 1.00 96.31 129 VAL A N 1
ATOM 1016 C CA . VAL A 1 129 ? -4.960 -1.243 4.037 1.00 96.31 129 VAL A CA 1
ATOM 1017 C C . VAL A 1 129 ? -6.352 -1.804 4.342 1.00 96.31 129 VAL A C 1
ATOM 1019 O O . VAL A 1 129 ? -6.531 -3.030 4.333 1.00 96.31 129 VAL A O 1
ATOM 1022 N N . PRO A 1 130 ? -7.342 -0.948 4.661 1.00 95.44 130 PRO A N 1
ATOM 1023 C CA . PRO A 1 130 ? -8.713 -1.395 4.857 1.00 95.44 130 PRO A CA 1
ATOM 1024 C C . PRO A 1 130 ? -9.352 -1.814 3.522 1.00 95.44 130 PRO A C 1
ATOM 1026 O O . PRO A 1 130 ? -8.866 -1.420 2.462 1.00 95.44 130 PRO A O 1
ATOM 1029 N N . PRO A 1 131 ? -10.475 -2.550 3.558 1.00 94.69 131 PRO A N 1
ATOM 1030 C CA . PRO A 1 131 ? -11.299 -2.776 2.376 1.00 94.69 131 PRO A CA 1
ATOM 1031 C C . PRO A 1 131 ? -11.653 -1.454 1.684 1.00 94.69 131 PRO A C 1
ATOM 1033 O O . PRO A 1 131 ? -11.857 -0.435 2.357 1.00 94.69 131 PRO A O 1
ATOM 1036 N N . TRP A 1 132 ? -11.735 -1.459 0.354 1.00 92.69 132 TRP A N 1
ATOM 1037 C CA . TRP A 1 132 ? -12.141 -0.297 -0.442 1.00 92.69 132 TRP A CA 1
ATOM 1038 C C . TRP A 1 132 ? -13.506 -0.501 -1.101 1.00 92.69 132 TRP A C 1
ATOM 1040 O O . TRP A 1 132 ? -13.897 -1.635 -1.384 1.00 92.69 132 TRP A O 1
ATOM 1050 N N . PRO A 1 133 ? -14.266 0.580 -1.362 1.00 88.19 133 PRO A N 1
ATOM 1051 C CA . PRO A 1 133 ? -15.579 0.452 -1.978 1.00 88.19 133 PRO A CA 1
ATOM 1052 C C . PRO A 1 133 ? -15.482 -0.135 -3.390 1.00 88.19 133 PRO A C 1
ATOM 1054 O O . PRO A 1 133 ? -14.648 0.284 -4.187 1.00 88.19 133 PRO A O 1
ATOM 1057 N N . GLY A 1 134 ? -16.361 -1.088 -3.703 1.00 84.50 134 GLY A N 1
ATOM 1058 C CA . GLY A 1 134 ? -16.358 -1.795 -4.989 1.00 84.50 134 GLY A CA 1
ATOM 1059 C C . GLY A 1 134 ? -15.299 -2.898 -5.109 1.00 84.50 134 GLY A C 1
ATOM 1060 O O . GLY A 1 134 ? -15.274 -3.579 -6.131 1.00 84.50 134 GLY A O 1
ATOM 1061 N N . GLY A 1 135 ? -14.457 -3.083 -4.087 1.00 86.12 135 GLY A N 1
ATOM 1062 C CA . GLY A 1 135 ? -13.587 -4.247 -3.927 1.00 86.12 135 GLY A CA 1
ATOM 1063 C C . GLY A 1 135 ? -14.225 -5.344 -3.073 1.00 86.12 135 GLY A C 1
ATOM 1064 O O . GLY A 1 135 ? -15.420 -5.318 -2.775 1.00 86.12 135 GLY A O 1
ATOM 1065 N N . ASP A 1 136 ? -13.403 -6.306 -2.667 1.00 91.25 136 ASP A N 1
ATOM 1066 C CA . ASP A 1 136 ? -13.771 -7.306 -1.664 1.00 91.25 136 ASP A CA 1
ATOM 1067 C C . ASP A 1 136 ? -13.707 -6.747 -0.227 1.00 91.25 136 ASP A C 1
ATOM 1069 O O . ASP A 1 136 ? -13.231 -5.641 0.031 1.00 91.25 136 ASP A O 1
ATOM 1073 N N . GLU A 1 137 ? -14.184 -7.535 0.739 1.00 94.56 137 GLU A N 1
ATOM 1074 C CA . GLU A 1 137 ? -14.140 -7.196 2.169 1.00 94.56 137 GLU A CA 1
ATOM 1075 C C . GLU A 1 137 ? -12.797 -7.563 2.832 1.00 94.56 137 GLU A C 1
ATOM 1077 O O . GLU A 1 137 ? -12.717 -7.713 4.057 1.00 94.56 137 GLU A O 1
ATOM 1082 N N . LEU A 1 138 ? -11.732 -7.752 2.043 1.00 96.62 138 LEU A N 1
ATOM 1083 C CA . LEU A 1 138 ? -10.460 -8.238 2.563 1.00 96.62 138 LEU A CA 1
ATOM 1084 C C . LEU A 1 138 ? -9.603 -7.096 3.105 1.00 96.62 138 LEU A C 1
ATOM 1086 O O . LEU A 1 138 ? -9.320 -6.088 2.452 1.00 96.62 138 LEU A O 1
ATOM 1090 N N . HIS A 1 139 ? -9.113 -7.309 4.316 1.00 96.62 139 HIS A N 1
ATOM 1091 C CA . HIS A 1 139 ? -8.077 -6.501 4.927 1.00 96.62 139 HIS A CA 1
ATOM 1092 C C . HIS A 1 139 ? -6.715 -6.910 4.379 1.00 96.62 139 HIS A C 1
ATOM 1094 O O . HIS A 1 139 ? -6.450 -8.094 4.149 1.00 96.62 139 HIS A O 1
ATOM 1100 N N . ARG A 1 140 ? -5.831 -5.931 4.192 1.00 97.31 140 ARG A N 1
ATOM 1101 C CA . ARG A 1 140 ? -4.512 -6.152 3.598 1.00 97.31 140 ARG A CA 1
ATOM 1102 C C . ARG A 1 140 ? -3.408 -5.455 4.386 1.00 97.31 140 ARG A C 1
ATOM 1104 O O . ARG A 1 140 ? -3.659 -4.521 5.149 1.00 97.31 140 ARG A O 1
ATOM 1111 N N . LEU A 1 141 ? -2.177 -5.916 4.190 1.00 96.75 141 LEU A N 1
ATOM 1112 C CA . LEU A 1 141 ? -0.967 -5.288 4.716 1.00 96.75 141 LEU A CA 1
ATOM 1113 C C . LEU A 1 141 ? 0.042 -5.086 3.582 1.00 96.75 141 LEU A C 1
ATOM 1115 O O . LEU A 1 141 ? 0.475 -6.058 2.963 1.00 96.75 141 LEU A O 1
ATOM 1119 N N . GLY A 1 142 ? 0.424 -3.836 3.331 1.00 96.56 142 GLY A N 1
ATOM 1120 C CA . GLY A 1 142 ? 1.538 -3.500 2.446 1.00 96.56 142 GLY A CA 1
ATOM 1121 C C . GLY A 1 142 ? 2.866 -3.621 3.180 1.00 96.56 142 GLY A C 1
ATOM 1122 O O . GLY A 1 142 ? 3.016 -3.051 4.259 1.00 96.56 142 GLY A O 1
ATOM 1123 N N . SER A 1 143 ? 3.818 -4.366 2.620 1.00 92.44 143 SER A N 1
ATOM 1124 C CA . SER A 1 143 ? 5.134 -4.591 3.231 1.00 92.44 143 SER A CA 1
ATOM 1125 C C . SER A 1 143 ? 6.177 -3.626 2.672 1.00 92.44 143 SER A C 1
ATOM 1127 O O . SER A 1 143 ? 6.613 -3.770 1.532 1.00 92.44 143 SER A O 1
ATOM 1129 N N . PHE A 1 144 ? 6.651 -2.684 3.489 1.00 93.44 144 PHE A N 1
ATOM 1130 C CA . PHE A 1 144 ? 7.729 -1.766 3.095 1.00 93.44 144 PHE A CA 1
ATOM 1131 C C . PHE A 1 144 ? 9.095 -2.455 2.968 1.00 93.44 144 PHE A C 1
ATOM 1133 O O . PHE A 1 144 ? 10.036 -1.873 2.441 1.00 93.44 144 PHE A O 1
ATOM 1140 N N . LEU A 1 145 ? 9.210 -3.706 3.422 1.00 91.62 145 LEU A N 1
ATOM 1141 C CA . LEU A 1 145 ? 10.417 -4.520 3.264 1.00 91.62 145 LEU A CA 1
ATOM 1142 C C . LEU A 1 145 ? 10.554 -5.154 1.878 1.00 91.62 145 LEU A C 1
ATOM 1144 O O . LEU A 1 145 ? 11.594 -5.738 1.587 1.00 91.62 145 LEU A O 1
ATOM 1148 N N . GLN A 1 146 ? 9.514 -5.089 1.048 1.00 91.62 146 GLN A N 1
ATOM 1149 C CA . GLN A 1 146 ? 9.502 -5.711 -0.274 1.00 91.62 146 GLN A CA 1
ATOM 1150 C C . GLN A 1 146 ? 9.119 -4.690 -1.354 1.00 91.62 146 GLN A C 1
ATOM 1152 O O . GLN A 1 146 ? 8.143 -4.912 -2.072 1.00 91.62 146 GLN A O 1
ATOM 1157 N N . PRO A 1 147 ? 9.833 -3.551 -1.464 1.00 93.69 147 PRO A N 1
ATOM 1158 C CA . PRO A 1 147 ? 9.590 -2.626 -2.555 1.00 93.69 147 PRO A CA 1
ATOM 1159 C C . PRO A 1 147 ? 9.960 -3.297 -3.880 1.00 93.69 147 PRO A C 1
ATOM 1161 O O . PRO A 1 147 ? 11.015 -3.918 -4.012 1.00 93.69 147 PRO A O 1
ATOM 1164 N N . VAL A 1 148 ? 9.081 -3.155 -4.863 1.00 93.94 148 VAL A N 1
ATOM 1165 C CA . VAL A 1 148 ? 9.282 -3.598 -6.240 1.00 93.94 148 VAL A CA 1
ATOM 1166 C C . VAL A 1 148 ? 9.209 -2.379 -7.141 1.00 93.94 148 VAL A C 1
ATOM 1168 O O . VAL A 1 148 ? 8.393 -1.479 -6.941 1.00 93.94 148 VAL A O 1
ATOM 1171 N N . THR A 1 149 ? 10.063 -2.358 -8.152 1.00 92.69 149 THR A N 1
ATOM 1172 C CA . THR A 1 149 ? 10.068 -1.309 -9.165 1.00 92.69 149 THR A CA 1
ATOM 1173 C C . THR A 1 149 ? 9.281 -1.780 -10.382 1.00 92.69 149 THR A C 1
ATOM 1175 O O . THR A 1 149 ? 9.559 -2.850 -10.922 1.00 92.69 149 THR A O 1
ATOM 1178 N N . LEU A 1 150 ? 8.315 -0.979 -10.829 1.00 90.75 150 LEU A N 1
ATOM 1179 C CA . LEU A 1 150 ? 7.523 -1.232 -12.032 1.00 90.75 150 LEU A CA 1
ATOM 1180 C C . LEU A 1 150 ? 7.774 -0.154 -13.079 1.00 90.75 150 LEU A C 1
ATOM 1182 O O . LEU A 1 150 ? 7.888 1.029 -12.758 1.00 90.75 150 LEU A O 1
ATOM 1186 N N . HIS A 1 151 ? 7.806 -0.562 -14.345 1.00 90.00 151 HIS A N 1
ATOM 1187 C CA . HIS A 1 151 ? 7.844 0.373 -15.461 1.00 90.00 151 HIS A CA 1
ATOM 1188 C C . HIS A 1 151 ? 6.485 1.073 -15.591 1.00 90.00 151 HIS A C 1
ATOM 1190 O O . HIS A 1 151 ? 5.447 0.413 -15.697 1.00 90.00 151 HIS A O 1
ATOM 1196 N N . ARG A 1 152 ? 6.462 2.404 -15.643 1.00 84.12 152 ARG A N 1
ATOM 1197 C CA . ARG A 1 152 ? 5.232 3.212 -15.707 1.00 84.12 152 ARG A CA 1
ATOM 1198 C C . ARG A 1 152 ? 4.375 2.877 -16.924 1.00 84.12 152 ARG A C 1
ATOM 1200 O O . ARG A 1 152 ? 3.156 2.785 -16.808 1.00 84.12 152 ARG A O 1
ATOM 1207 N N . GLY A 1 153 ? 5.008 2.623 -18.071 1.00 82.75 153 GLY A N 1
ATOM 1208 C CA . GLY A 1 153 ? 4.308 2.171 -19.278 1.00 82.75 153 GLY A CA 1
ATOM 1209 C C . GLY A 1 153 ? 3.592 0.828 -19.091 1.00 82.75 153 GLY A C 1
ATOM 1210 O O 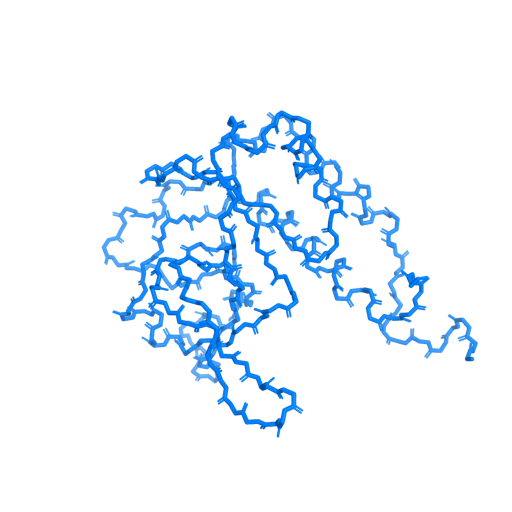. GLY A 1 153 ? 2.492 0.645 -19.610 1.00 82.75 153 GLY A O 1
ATOM 1211 N N . ALA A 1 154 ? 4.166 -0.083 -18.294 1.00 85.06 154 ALA A N 1
ATOM 1212 C CA . ALA A 1 154 ? 3.51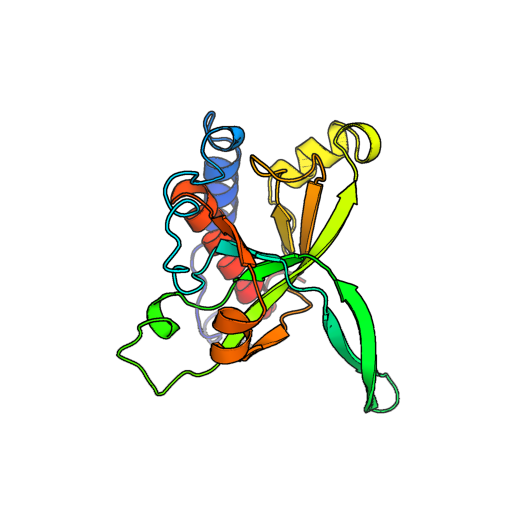9 -1.350 -17.974 1.00 85.06 154 ALA A CA 1
ATOM 1213 C C . ALA A 1 154 ? 2.328 -1.130 -17.036 1.00 85.06 154 ALA A C 1
ATOM 1215 O O . ALA A 1 154 ? 1.269 -1.700 -17.269 1.00 85.06 154 ALA A O 1
ATOM 1216 N N . VAL A 1 155 ? 2.455 -0.242 -16.044 1.00 85.69 155 VAL A N 1
ATOM 1217 C CA . VAL A 1 155 ? 1.332 0.120 -15.163 1.00 85.69 155 VAL A CA 1
ATOM 1218 C C . VAL A 1 155 ? 0.180 0.728 -15.967 1.00 85.69 155 VAL A C 1
ATOM 1220 O O . VAL A 1 155 ? -0.954 0.288 -15.828 1.00 85.69 155 VAL A O 1
ATOM 1223 N N . GLY A 1 156 ? 0.463 1.671 -16.870 1.00 82.75 156 GLY A N 1
ATOM 1224 C CA . GLY A 1 156 ? -0.569 2.307 -17.696 1.00 82.75 156 GLY A CA 1
ATOM 1225 C C . GLY A 1 156 ? -1.253 1.382 -18.713 1.00 82.75 156 GLY A C 1
ATOM 1226 O O . GLY A 1 156 ? -2.335 1.715 -19.184 1.00 82.75 156 GLY A O 1
ATOM 1227 N N . THR A 1 157 ? -0.639 0.243 -19.053 1.00 84.94 157 THR A N 1
ATOM 1228 C CA . THR A 1 157 ? -1.151 -0.689 -20.079 1.00 84.94 157 THR A CA 1
ATOM 1229 C C . THR A 1 157 ? -1.742 -1.966 -19.481 1.00 84.94 157 THR A C 1
ATOM 1231 O O . THR A 1 157 ? -2.664 -2.544 -20.053 1.00 84.94 157 THR A O 1
ATOM 1234 N N . HIS A 1 158 ? -1.207 -2.428 -18.351 1.00 90.38 158 HIS A N 1
ATOM 1235 C CA . HIS A 1 158 ? -1.493 -3.753 -17.795 1.00 90.38 158 HIS A CA 1
ATOM 1236 C C . HIS A 1 158 ? -2.082 -3.724 -16.387 1.00 90.38 158 HIS A C 1
ATOM 1238 O O . HIS A 1 158 ? -2.567 -4.758 -15.936 1.00 90.38 158 HIS A O 1
ATOM 1244 N N . ALA A 1 159 ? -2.042 -2.587 -15.690 1.00 91.00 159 ALA A N 1
ATOM 1245 C CA . ALA A 1 159 ? -2.613 -2.467 -14.356 1.00 91.00 159 ALA A CA 1
ATOM 1246 C C . ALA A 1 159 ? -3.909 -1.657 -14.376 1.00 91.00 159 ALA A C 1
ATOM 1248 O O . ALA A 1 159 ? -4.107 -0.762 -15.203 1.00 91.00 159 ALA A O 1
ATOM 1249 N N . ARG A 1 160 ? -4.774 -1.935 -13.403 1.00 90.75 160 ARG A N 1
ATOM 1250 C CA . ARG A 1 160 ? -5.986 -1.159 -13.145 1.00 90.75 160 ARG A CA 1
ATOM 1251 C C . ARG A 1 160 ? -5.891 -0.518 -11.770 1.00 90.75 160 ARG A C 1
ATOM 1253 O O . ARG A 1 160 ? -5.614 -1.202 -10.792 1.00 90.75 160 ARG A O 1
ATOM 1260 N N . ILE A 1 161 ? -6.145 0.784 -11.672 1.00 90.75 161 ILE A N 1
ATOM 1261 C CA . ILE A 1 161 ? -6.279 1.440 -10.366 1.00 90.75 161 ILE A CA 1
ATOM 1262 C C . ILE A 1 161 ? -7.643 1.046 -9.794 1.00 90.75 161 ILE A C 1
ATOM 1264 O O . ILE A 1 161 ? -8.675 1.316 -10.408 1.00 90.75 161 ILE A O 1
ATOM 1268 N N . VAL A 1 162 ? -7.651 0.384 -8.638 1.00 91.69 162 VAL A N 1
ATOM 1269 C CA . VAL A 1 162 ? -8.879 -0.125 -7.999 1.00 91.69 162 VAL A CA 1
ATOM 1270 C C . VAL A 1 162 ? -9.304 0.683 -6.784 1.00 91.69 162 VAL A C 1
ATOM 1272 O O . VAL A 1 162 ? -10.471 0.641 -6.400 1.00 91.69 162 VAL A O 1
ATOM 1275 N N . ALA A 1 163 ? -8.382 1.444 -6.197 1.00 92.38 163 ALA A N 1
ATOM 1276 C CA . ALA A 1 163 ? -8.672 2.368 -5.115 1.00 92.38 163 ALA A CA 1
ATOM 1277 C C . ALA A 1 163 ? -7.634 3.490 -5.074 1.00 92.38 163 ALA A C 1
ATOM 1279 O O . ALA A 1 163 ? -6.471 3.279 -5.412 1.00 92.38 163 ALA A O 1
ATOM 1280 N N . ARG A 1 164 ? -8.057 4.672 -4.623 1.00 92.25 164 ARG A N 1
ATOM 1281 C CA . ARG A 1 164 ? -7.196 5.842 -4.427 1.00 92.25 164 ARG A CA 1
ATOM 1282 C C . ARG A 1 164 ? -7.407 6.405 -3.037 1.00 92.25 164 ARG A C 1
ATOM 1284 O O . ARG A 1 164 ? -8.550 6.649 -2.650 1.00 92.25 164 ARG A O 1
ATOM 1291 N N . MET A 1 165 ? -6.333 6.607 -2.281 1.00 93.12 165 MET A N 1
ATOM 1292 C CA . MET A 1 165 ? -6.428 7.223 -0.957 1.00 93.12 165 MET A CA 1
ATOM 1293 C C . MET A 1 165 ? -6.901 8.679 -1.053 1.00 93.12 165 MET A C 1
ATOM 1295 O O . MET A 1 165 ? -6.509 9.406 -1.965 1.00 93.12 165 MET A O 1
ATOM 1299 N N . GLN A 1 166 ? -7.716 9.135 -0.098 1.00 91.75 166 GLN A N 1
ATOM 1300 C CA . GLN A 1 166 ? -7.910 10.578 0.090 1.00 91.75 166 GLN A CA 1
ATOM 1301 C C . GLN A 1 166 ? -6.710 11.183 0.823 1.00 91.75 166 GLN A C 1
ATOM 1303 O O . GLN A 1 166 ? -5.905 10.471 1.423 1.00 91.75 166 GLN A O 1
ATOM 1308 N N . THR A 1 167 ? -6.646 12.515 0.855 1.00 89.62 167 THR A N 1
ATOM 1309 C CA . THR A 1 167 ? -5.564 13.282 1.482 1.00 89.62 167 THR A CA 1
ATOM 1310 C C . THR A 1 167 ? -5.207 12.791 2.883 1.00 89.62 167 THR A C 1
ATOM 1312 O O . THR A 1 167 ? -4.031 12.631 3.178 1.00 89.62 167 THR A O 1
ATOM 1315 N N . HIS A 1 168 ? -6.190 12.504 3.741 1.00 90.69 168 HIS A N 1
ATOM 1316 C CA . HIS A 1 168 ? -5.918 12.085 5.121 1.00 90.69 168 HIS A CA 1
ATOM 1317 C C . HIS A 1 168 ? -5.198 10.729 5.196 1.00 90.69 168 HIS A C 1
ATOM 1319 O O . HIS A 1 168 ? -4.165 10.608 5.851 1.00 90.69 168 HIS A O 1
ATOM 1325 N N . ALA A 1 169 ? -5.688 9.724 4.460 1.00 93.38 169 ALA A N 1
ATOM 1326 C CA . ALA A 1 169 ? -5.038 8.415 4.369 1.00 93.38 169 ALA A CA 1
ATOM 1327 C C . ALA A 1 169 ? -3.677 8.492 3.655 1.00 93.38 169 ALA A C 1
ATOM 1329 O O . ALA A 1 169 ? -2.739 7.798 4.040 1.00 93.38 169 ALA A O 1
ATOM 1330 N N . TRP A 1 170 ? -3.547 9.381 2.669 1.00 93.06 170 TRP A N 1
ATOM 1331 C CA . TRP A 1 170 ? -2.288 9.641 1.975 1.00 93.06 170 TRP A CA 1
ATOM 1332 C C . TRP A 1 170 ? -1.225 10.257 2.899 1.00 93.06 170 TRP A C 1
ATOM 1334 O O . TRP A 1 170 ? -0.084 9.792 2.903 1.00 93.06 170 TRP A O 1
ATOM 1344 N N . VAL A 1 171 ? -1.586 11.246 3.728 1.00 92.75 171 VAL A N 1
ATOM 1345 C CA . VAL A 1 171 ? -0.673 11.821 4.737 1.00 92.75 171 VAL A CA 1
ATOM 1346 C C . VAL A 1 171 ? -0.258 10.750 5.746 1.00 92.75 171 VAL A C 1
ATOM 1348 O O . VAL A 1 171 ? 0.920 10.658 6.088 1.00 92.75 171 VAL A O 1
ATOM 1351 N N . LEU A 1 172 ? -1.197 9.905 6.179 1.00 94.38 172 LEU A N 1
ATOM 1352 C CA . LEU A 1 172 ? -0.912 8.790 7.081 1.00 94.38 172 LEU A CA 1
ATOM 1353 C C . LEU A 1 172 ? 0.075 7.787 6.459 1.00 94.38 172 LEU A C 1
ATOM 1355 O O . LEU A 1 172 ? 1.061 7.430 7.103 1.00 94.38 172 LEU A O 1
ATOM 1359 N N . LEU A 1 173 ? -0.128 7.388 5.198 1.00 95.31 173 LEU A N 1
ATOM 1360 C CA . LEU A 1 173 ? 0.824 6.553 4.457 1.00 95.31 173 LEU A CA 1
ATOM 1361 C C . LEU A 1 173 ? 2.212 7.197 4.406 1.00 95.31 173 LEU A C 1
ATOM 1363 O O . LEU A 1 173 ? 3.212 6.540 4.701 1.00 95.31 173 LEU A O 1
ATOM 1367 N N . HIS A 1 174 ? 2.273 8.483 4.066 1.00 92.50 174 HIS A N 1
ATOM 1368 C CA . HIS A 1 174 ? 3.528 9.218 3.969 1.00 92.50 174 HIS A CA 1
ATOM 1369 C C . HIS A 1 174 ? 4.264 9.282 5.317 1.00 92.50 174 HIS A C 1
ATOM 1371 O O . HIS A 1 174 ? 5.463 9.012 5.379 1.00 92.50 174 HIS A O 1
ATOM 1377 N N . ALA A 1 175 ? 3.546 9.543 6.411 1.00 92.06 175 ALA A N 1
ATOM 1378 C CA . ALA A 1 175 ? 4.104 9.539 7.761 1.00 92.06 175 ALA A CA 1
ATOM 1379 C C . ALA A 1 175 ? 4.661 8.154 8.144 1.00 92.06 175 ALA A C 1
ATOM 1381 O O . ALA A 1 175 ? 5.772 8.053 8.673 1.00 92.06 175 ALA A O 1
ATOM 1382 N N . CYS A 1 176 ? 3.940 7.074 7.818 1.00 93.00 176 CYS A N 1
ATOM 1383 C CA . CYS A 1 176 ? 4.416 5.707 8.032 1.00 93.00 176 CYS A CA 1
ATOM 1384 C C . CYS A 1 176 ? 5.680 5.384 7.215 1.00 93.00 176 CYS A C 1
ATOM 1386 O O . CYS A 1 176 ? 6.583 4.735 7.749 1.00 93.00 176 CYS A O 1
ATOM 1388 N N . LEU A 1 177 ? 5.771 5.843 5.962 1.00 91.94 177 LEU A N 1
ATOM 1389 C CA . LEU A 1 177 ? 6.958 5.671 5.114 1.00 91.94 177 LEU A CA 1
ATOM 1390 C C . LEU A 1 177 ? 8.166 6.439 5.656 1.00 91.94 177 LEU A C 1
ATOM 1392 O O . LEU A 1 177 ? 9.247 5.862 5.767 1.00 91.94 177 LEU A O 1
ATOM 1396 N N . ILE A 1 178 ? 7.988 7.703 6.063 1.00 89.31 178 ILE A N 1
ATOM 1397 C CA . ILE A 1 178 ? 9.054 8.483 6.713 1.00 89.31 178 ILE A CA 1
ATOM 1398 C C . ILE A 1 178 ? 9.550 7.740 7.953 1.00 89.31 178 ILE A C 1
ATOM 1400 O O . ILE A 1 178 ? 10.756 7.553 8.104 1.00 89.31 178 ILE A O 1
ATOM 1404 N N . ARG A 1 179 ? 8.637 7.250 8.804 1.00 88.00 179 ARG A N 1
ATOM 1405 C CA . ARG A 1 179 ? 8.997 6.474 10.000 1.00 88.00 179 ARG A CA 1
ATOM 1406 C C . ARG A 1 179 ? 9.771 5.199 9.648 1.00 88.00 179 ARG A C 1
ATOM 1408 O O . ARG A 1 179 ? 10.695 4.828 10.366 1.00 88.00 179 ARG A O 1
ATOM 1415 N N . PHE A 1 180 ? 9.409 4.522 8.559 1.00 88.69 180 PHE A N 1
ATOM 1416 C CA . PHE A 1 180 ? 10.121 3.334 8.092 1.00 88.69 180 PHE A CA 1
ATOM 1417 C C . PHE A 1 180 ? 11.549 3.658 7.630 1.00 88.69 180 PHE A C 1
ATOM 1419 O O . PHE A 1 180 ? 12.488 3.002 8.082 1.00 88.69 180 PHE A O 1
ATOM 1426 N N . TYR A 1 181 ? 11.736 4.684 6.794 1.00 84.75 181 TYR A N 1
ATOM 1427 C CA . TYR A 1 181 ? 13.066 5.092 6.321 1.00 84.75 181 TYR A CA 1
ATOM 1428 C C . TYR A 1 181 ? 13.940 5.668 7.437 1.00 84.75 181 TYR A C 1
ATOM 1430 O O . TYR A 1 181 ? 15.150 5.441 7.458 1.00 84.75 181 TYR A O 1
ATOM 1438 N N . ALA A 1 182 ? 13.316 6.337 8.406 1.00 78.56 182 ALA A N 1
ATOM 1439 C CA . ALA A 1 182 ? 13.959 6.851 9.604 1.00 78.56 182 ALA A CA 1
ATOM 1440 C C . ALA A 1 182 ? 14.658 5.768 10.442 1.00 78.56 182 ALA A C 1
ATOM 1442 O O . ALA A 1 182 ? 15.688 6.040 11.049 1.00 78.56 182 ALA A O 1
ATOM 1443 N N . ARG A 1 183 ? 14.155 4.524 10.431 1.00 68.19 183 ARG A N 1
ATOM 1444 C CA . ARG A 1 183 ? 14.727 3.407 11.206 1.00 68.19 183 ARG A CA 1
ATOM 1445 C C . ARG A 1 183 ? 16.183 3.095 10.841 1.00 68.19 183 ARG A C 1
ATOM 1447 O O . ARG A 1 183 ? 16.935 2.608 11.683 1.00 68.19 183 ARG A O 1
ATOM 1454 N N . GLY A 1 184 ? 16.577 3.328 9.588 1.00 54.97 184 GLY A N 1
ATOM 1455 C CA . GLY A 1 184 ? 17.913 2.996 9.085 1.00 54.97 184 GLY A CA 1
ATOM 1456 C C . GLY A 1 184 ? 19.064 3.751 9.763 1.00 54.97 184 GLY A C 1
ATOM 1457 O O . GLY A 1 184 ? 20.223 3.440 9.500 1.00 54.97 184 GLY A O 1
ATOM 1458 N N . ASP A 1 185 ? 18.777 4.717 10.641 1.00 55.69 185 ASP A N 1
ATOM 1459 C CA . ASP A 1 185 ? 19.781 5.502 11.364 1.00 55.69 185 ASP A CA 1
ATOM 1460 C C . ASP A 1 185 ? 20.402 4.783 12.585 1.00 55.69 185 ASP A C 1
ATOM 1462 O O . ASP A 1 185 ? 21.360 5.290 13.192 1.00 55.69 185 ASP A O 1
ATOM 1466 N N . GLY A 1 186 ? 19.898 3.587 12.924 1.00 51.12 186 GLY A N 1
ATOM 1467 C CA . GLY A 1 186 ? 20.407 2.734 13.998 1.00 51.12 186 GLY A CA 1
ATOM 1468 C C . GLY A 1 186 ? 20.132 3.259 15.409 1.00 51.12 186 GLY A C 1
ATOM 1469 O O . GLY A 1 186 ? 20.872 2.900 16.326 1.00 51.12 186 GLY A O 1
ATOM 1470 N N . ARG A 1 187 ? 19.132 4.135 15.595 1.00 51.28 187 ARG A N 1
ATOM 1471 C CA . ARG A 1 187 ? 18.746 4.662 16.918 1.00 51.28 187 ARG A CA 1
ATOM 1472 C C . ARG A 1 187 ? 17.771 3.762 17.691 1.00 51.28 187 ARG A C 1
ATOM 1474 O O . ARG A 1 187 ? 17.632 3.950 18.896 1.00 51.28 187 ARG A O 1
ATOM 1481 N N . HIS A 1 188 ? 17.127 2.788 17.034 1.00 52.00 188 HIS A N 1
ATOM 1482 C CA . HIS A 1 188 ? 16.005 2.023 17.607 1.00 52.00 188 HIS A CA 1
ATOM 1483 C C . HIS A 1 188 ? 15.951 0.533 17.190 1.00 52.00 188 HIS A C 1
ATOM 1485 O O . HIS A 1 188 ? 14.863 0.015 16.927 1.00 52.00 188 HIS A O 1
ATOM 1491 N N . ASP A 1 189 ? 17.100 -0.148 17.089 1.00 47.12 189 ASP A N 1
ATOM 1492 C CA . ASP A 1 189 ? 17.127 -1.627 17.100 1.00 47.12 189 ASP A CA 1
ATOM 1493 C C . ASP A 1 189 ? 16.888 -2.190 18.510 1.00 47.12 189 ASP A C 1
ATOM 1495 O O . ASP A 1 189 ? 17.363 -1.564 19.488 1.00 47.12 189 ASP A O 1
#

Radius of gyration: 17.48 Å; chains: 1; bounding box: 47×35×39 Å

Secondary structure (DSSP, 8-state):
--TTS-SS----HHHHHHHHHHHHH-TTTTTSSEESSTTS-SS-PPP-TTEEEEEEEEEEEE-TTS-EEEEEEEEEEEE-S-GGGG-TT-TT--EEEEEEEEEEE-HHHH-HHHHHHHTTT--TTEEEE---TTS-S-EEEEETTS-EEEEHHHHHHH-EEEEEE-HHHHHHHHHHHHHHHHGGGSS--

Foldseek 3Di:
DDPPPFPPDPPPLPVLLVVLQVLLPPPCCVVQFFDPPQQPDPQADQDAQFWKKQFWDWQWDQDPVRHIDTDDTAGIKGWHFHRVLVPPVCPPRQKTKIFGKDWPAACVSCDDVNVVVLSSLPDLQWHWDADDPPGDRTTIITGNVRIDMDGSVCCSPRIRGPTGTGPSNSVSSVSSVCSNVVVVSVPPD

Sequence (189 aa):
MAEGDRWPPIHDFEGLVDYIRQLATADDLGSRFWSLADLRDDRLPQPCHGDILELPASVPVIADDGVPALTDEREHWLVVGNSCDSDRAIEEVEWTQVVPLAVLGTANEVGKERLSQLKQYDAFRGFYVPPWPGGDELHRLGSFLQPVTLHRGAVGTHARIVARMQTHAWVLLHACLIRFYARGDGRHD

pLDDT: mean 83.63, std 14.82, range [44.38, 97.31]